Protein AF-A0A8J4XS71-F1 (afdb_monomer)

Structure (mmCIF, N/CA/C/O backbone):
data_AF-A0A8J4XS71-F1
#
_entry.id   AF-A0A8J4XS71-F1
#
loop_
_atom_site.group_PDB
_atom_site.id
_atom_site.type_symbol
_atom_site.label_atom_id
_atom_site.label_alt_id
_atom_site.label_comp_id
_atom_site.label_asym_id
_atom_site.label_entity_id
_atom_site.label_seq_id
_atom_site.pdbx_PDB_ins_code
_atom_site.Cartn_x
_atom_site.Cartn_y
_atom_site.Cartn_z
_atom_site.occupancy
_atom_site.B_iso_or_equiv
_atom_site.auth_seq_id
_atom_site.auth_comp_id
_atom_site.auth_asym_id
_atom_site.auth_atom_id
_atom_site.pdbx_PDB_model_num
ATOM 1 N N . MET A 1 1 ? -18.165 1.704 1.009 1.00 91.50 1 MET A N 1
ATOM 2 C CA . MET A 1 1 ? -18.763 2.997 1.413 1.00 91.50 1 MET A CA 1
ATOM 3 C C . MET A 1 1 ? -20.210 2.713 1.716 1.00 91.50 1 MET A C 1
ATOM 5 O O . MET A 1 1 ? -20.832 2.032 0.914 1.00 91.50 1 MET A O 1
ATOM 9 N N . ILE A 1 2 ? -20.700 3.181 2.855 1.00 94.56 2 ILE A N 1
ATOM 10 C CA . ILE A 1 2 ? -22.096 3.005 3.254 1.00 94.56 2 ILE A CA 1
ATOM 11 C C . ILE A 1 2 ? -22.850 4.254 2.817 1.00 94.56 2 ILE A C 1
ATOM 13 O O . ILE A 1 2 ? -22.484 5.356 3.227 1.00 94.56 2 ILE A O 1
ATOM 17 N N . ALA A 1 3 ? -23.846 4.100 1.947 1.00 95.94 3 ALA A N 1
ATOM 18 C CA . ALA A 1 3 ? -24.604 5.223 1.414 1.00 95.94 3 ALA A CA 1
ATOM 19 C C . ALA A 1 3 ? -25.316 5.981 2.543 1.00 95.94 3 ALA A C 1
ATOM 21 O O . ALA A 1 3 ? -25.977 5.391 3.394 1.00 95.94 3 ALA A O 1
ATOM 22 N N . TYR A 1 4 ? -25.184 7.306 2.550 1.00 95.38 4 TYR A N 1
ATOM 23 C CA . TYR A 1 4 ? -25.869 8.162 3.513 1.00 95.38 4 TYR A CA 1
ATOM 24 C C . TYR A 1 4 ? -26.116 9.540 2.902 1.00 95.38 4 TYR A C 1
ATOM 26 O O . TYR A 1 4 ? -25.186 10.291 2.599 1.00 95.38 4 TYR A O 1
ATOM 34 N N . LYS A 1 5 ? -27.397 9.879 2.718 1.00 90.12 5 LYS A N 1
ATOM 35 C CA . LYS A 1 5 ? -27.828 11.135 2.078 1.00 90.12 5 LYS A CA 1
ATOM 36 C C . LYS A 1 5 ? -28.158 12.250 3.080 1.00 90.12 5 LYS A C 1
ATOM 38 O O . LYS A 1 5 ? -28.231 13.415 2.683 1.00 90.12 5 LYS A O 1
ATOM 43 N N . GLY A 1 6 ? -28.314 11.921 4.365 1.00 92.81 6 GLY A N 1
ATOM 44 C CA . GLY A 1 6 ? -28.618 12.888 5.423 1.00 92.81 6 GLY A CA 1
ATOM 45 C C . GLY A 1 6 ? -27.504 13.922 5.634 1.00 92.81 6 GLY A C 1
ATOM 46 O O . GLY A 1 6 ? -26.359 13.726 5.225 1.00 92.81 6 GLY A O 1
ATOM 47 N N . LYS A 1 7 ? -27.833 15.063 6.248 1.00 90.06 7 LYS A N 1
ATOM 48 C CA . LYS A 1 7 ? -26.885 16.177 6.474 1.00 90.06 7 LYS A CA 1
ATOM 49 C C . LYS A 1 7 ? -26.377 16.283 7.918 1.00 90.06 7 LYS A C 1
ATOM 51 O O . LYS A 1 7 ? -25.474 17.064 8.180 1.00 90.06 7 LYS A O 1
ATOM 56 N N . ARG A 1 8 ? -26.919 15.484 8.846 1.00 93.50 8 ARG A N 1
ATOM 57 C CA . ARG A 1 8 ? -26.612 15.584 10.286 1.00 93.50 8 ARG A CA 1
ATOM 58 C C . ARG A 1 8 ? -25.248 15.010 10.681 1.00 93.50 8 ARG A C 1
ATOM 60 O O . ARG A 1 8 ? -24.755 15.325 11.750 1.00 93.50 8 ARG A O 1
ATOM 67 N N . ALA A 1 9 ? -24.627 14.205 9.822 1.00 87.50 9 ALA A N 1
ATOM 68 C CA . ALA A 1 9 ? -23.353 13.546 10.117 1.00 87.50 9 ALA A CA 1
ATOM 69 C C . ALA A 1 9 ? -22.103 14.443 9.966 1.00 87.50 9 ALA A C 1
ATOM 71 O O . ALA A 1 9 ? -20.984 13.951 10.108 1.00 87.50 9 ALA A O 1
ATOM 72 N N . GLY A 1 10 ? -22.264 15.734 9.647 1.00 87.94 10 GLY A N 1
ATOM 73 C CA . GLY A 1 10 ? -21.155 16.688 9.539 1.00 87.94 10 GLY A CA 1
ATOM 74 C C . GLY A 1 10 ? -20.001 16.178 8.664 1.00 87.94 10 GLY A C 1
ATOM 75 O O . GLY A 1 10 ? -20.221 15.672 7.562 1.00 87.94 10 GLY A O 1
ATOM 76 N N . ASN A 1 11 ? -18.776 16.267 9.189 1.00 86.38 11 ASN A N 1
ATOM 77 C CA . ASN A 1 11 ? -17.537 15.894 8.491 1.00 86.38 11 ASN A CA 1
ATOM 78 C C . ASN A 1 11 ? -17.340 14.376 8.309 1.00 86.38 11 ASN A C 1
ATOM 80 O O . ASN A 1 11 ? -16.484 13.960 7.526 1.00 86.38 11 ASN A O 1
ATOM 84 N N . LEU A 1 12 ? -18.126 13.532 8.989 1.00 90.31 12 LEU A N 1
ATOM 85 C CA . LEU A 1 12 ? -18.072 12.074 8.809 1.00 90.31 12 LEU A CA 1
ATOM 86 C C . LEU A 1 12 ? -18.671 11.646 7.463 1.00 90.31 12 LEU A C 1
ATOM 88 O O . LEU A 1 12 ? -18.323 10.596 6.919 1.00 90.31 12 LEU A O 1
ATOM 92 N N . ARG A 1 13 ? -19.551 12.476 6.894 1.00 93.50 13 ARG A N 1
ATOM 93 C CA . ARG A 1 13 ? -20.094 12.272 5.553 1.00 93.50 13 ARG A CA 1
ATOM 94 C C . ARG A 1 13 ? -19.049 12.665 4.509 1.00 93.50 13 ARG A C 1
ATOM 96 O O . ARG A 1 13 ? -18.612 13.808 4.438 1.00 93.50 13 ARG A O 1
ATOM 103 N N . GLN A 1 14 ? -18.710 11.719 3.642 1.00 94.69 14 GLN A N 1
ATOM 104 C CA . GLN A 1 14 ? -17.713 11.876 2.589 1.00 94.69 14 GLN A CA 1
ATOM 105 C C . GLN A 1 14 ? -18.362 11.881 1.204 1.00 94.69 14 GLN A C 1
ATOM 107 O O . GLN A 1 14 ? -19.350 11.182 0.963 1.00 94.69 14 GLN A O 1
ATOM 112 N N . TYR A 1 15 ? -17.779 12.658 0.288 1.00 94.06 15 TYR A N 1
ATOM 113 C CA . TYR A 1 15 ? -18.117 12.636 -1.134 1.00 94.06 15 TYR A CA 1
ATOM 114 C C . TYR A 1 15 ? -17.039 11.899 -1.931 1.00 94.06 15 TYR A C 1
ATOM 116 O O . TYR A 1 15 ? -15.867 12.272 -1.887 1.00 94.06 15 TYR A O 1
ATOM 124 N N . ILE A 1 16 ? -17.423 10.879 -2.702 1.00 94.31 16 ILE A N 1
ATOM 125 C CA . ILE A 1 16 ? -16.521 10.133 -3.587 1.00 94.31 16 ILE A CA 1
ATOM 126 C C . ILE A 1 16 ? -17.123 10.085 -4.993 1.00 94.31 16 ILE A C 1
ATOM 128 O O . ILE A 1 16 ? -18.033 9.308 -5.269 1.00 94.31 16 ILE A O 1
ATOM 132 N N . LYS A 1 17 ? -16.572 10.900 -5.904 1.00 95.19 17 LYS A N 1
ATOM 133 C CA . LYS A 1 17 ? -17.087 11.114 -7.271 1.00 95.19 17 LYS A CA 1
ATOM 134 C C . LYS A 1 17 ? -17.329 9.822 -8.064 1.00 95.19 17 LYS A C 1
ATOM 136 O O . LYS A 1 17 ? -18.320 9.740 -8.782 1.00 95.19 17 LYS A O 1
ATOM 141 N N . ASN A 1 18 ? -16.427 8.848 -7.934 1.00 94.44 18 ASN A N 1
ATOM 142 C CA . ASN A 1 18 ? -16.397 7.634 -8.759 1.00 94.44 18 ASN A CA 1
ATOM 143 C C . ASN A 1 18 ? -17.114 6.433 -8.113 1.00 94.44 18 ASN A C 1
ATOM 145 O O . ASN A 1 18 ? -16.898 5.300 -8.533 1.00 94.44 18 ASN A O 1
ATOM 149 N N . LYS A 1 19 ? -17.905 6.642 -7.053 1.00 92.62 19 LYS A N 1
ATOM 150 C CA . LYS A 1 19 ? -18.707 5.582 -6.424 1.00 92.62 19 LYS A CA 1
ATOM 151 C C . LYS A 1 19 ? -20.178 5.699 -6.852 1.00 92.62 19 LYS A C 1
ATOM 153 O O . LYS A 1 19 ? -20.612 6.826 -7.092 1.00 92.62 19 LYS A O 1
ATOM 158 N N . PRO A 1 20 ? -20.924 4.573 -6.949 1.00 94.69 20 PRO A N 1
ATOM 159 C CA . PRO A 1 20 ? -22.328 4.578 -7.376 1.00 94.69 20 PRO A CA 1
ATOM 160 C C . PRO A 1 20 ? -23.175 5.543 -6.540 1.00 94.69 20 PRO A C 1
ATOM 162 O O . PRO A 1 20 ? -23.695 6.534 -7.052 1.00 94.69 20 PRO A O 1
ATOM 165 N N . ASP A 1 21 ? -23.186 5.337 -5.225 1.00 94.19 21 ASP A N 1
ATOM 166 C CA . ASP A 1 21 ? -23.603 6.353 -4.272 1.00 94.19 21 ASP A CA 1
ATOM 167 C C . ASP A 1 21 ? -22.428 7.277 -4.003 1.00 94.19 21 ASP A C 1
ATOM 169 O O . ASP A 1 21 ? -21.391 6.838 -3.519 1.00 94.19 21 ASP A O 1
ATOM 173 N N . LYS A 1 22 ? -22.560 8.566 -4.317 1.00 94.81 22 LYS A N 1
ATOM 174 C CA . LYS A 1 22 ? -21.440 9.507 -4.160 1.00 94.81 22 LYS A CA 1
ATOM 175 C C . LYS A 1 22 ? -21.282 10.026 -2.736 1.00 94.81 22 LYS A C 1
ATOM 177 O O . LYS A 1 22 ? -20.200 10.481 -2.390 1.00 94.81 22 LYS A O 1
ATOM 182 N N . TRP A 1 23 ? -22.339 9.985 -1.928 1.00 96.00 23 TRP A N 1
ATOM 183 C CA . TRP A 1 23 ? -22.361 10.502 -0.560 1.00 96.00 23 TRP A CA 1
ATOM 184 C C . TRP A 1 23 ? -22.564 9.369 0.441 1.00 96.00 23 TRP A C 1
ATOM 186 O O . TRP A 1 23 ? -23.516 8.595 0.321 1.00 96.00 23 TRP A O 1
ATOM 196 N N . GLY A 1 24 ? -21.685 9.283 1.437 1.00 96.19 24 GLY A N 1
ATOM 197 C CA . GLY A 1 24 ? -21.773 8.226 2.436 1.00 96.19 24 GLY A CA 1
ATOM 198 C C . GLY A 1 24 ? -20.648 8.226 3.460 1.00 96.19 24 GLY A C 1
ATOM 199 O O . GLY A 1 24 ? -19.833 9.146 3.517 1.00 96.19 24 GLY A O 1
ATOM 200 N N . PHE A 1 25 ? -20.595 7.162 4.253 1.00 95.81 25 PHE A N 1
ATOM 201 C CA . PHE A 1 25 ? -19.518 6.892 5.197 1.00 95.81 25 PHE A CA 1
ATOM 202 C C . PHE A 1 25 ? -18.437 6.041 4.538 1.00 95.81 25 PHE A C 1
ATOM 204 O O . PHE A 1 25 ? -18.688 4.942 4.021 1.00 95.81 25 PHE A O 1
ATOM 211 N N . LYS A 1 26 ? -17.209 6.555 4.544 1.00 94.81 26 LYS A N 1
ATOM 212 C CA . LYS A 1 26 ? -16.050 5.826 4.036 1.00 94.81 26 LYS A CA 1
ATOM 213 C C . LYS A 1 26 ? -15.504 4.922 5.141 1.00 94.81 26 LYS A C 1
ATOM 215 O O . LYS A 1 26 ? -15.233 5.390 6.238 1.00 94.81 26 LYS A O 1
ATOM 220 N N . LEU A 1 27 ? -15.310 3.647 4.819 1.00 95.25 27 LEU A N 1
ATOM 221 C CA . LEU A 1 27 ? -14.668 2.670 5.695 1.00 95.25 27 LEU A CA 1
ATOM 222 C C . LEU A 1 27 ? -13.443 2.101 4.995 1.00 95.25 27 LEU A C 1
ATOM 224 O O . LEU A 1 27 ? -13.447 1.931 3.770 1.00 95.25 27 LEU A O 1
ATOM 228 N N . PHE A 1 28 ? -12.422 1.816 5.785 1.00 95.62 28 PHE A N 1
ATOM 229 C CA . PHE A 1 28 ? -11.340 0.918 5.421 1.00 95.62 28 PHE A CA 1
ATOM 230 C C . PHE A 1 28 ? -11.646 -0.449 6.011 1.00 95.62 28 PHE A C 1
ATOM 232 O O . PHE A 1 28 ? -12.198 -0.519 7.102 1.00 95.62 28 PHE A O 1
ATOM 239 N N . ALA A 1 29 ? -11.335 -1.513 5.285 1.00 96.38 29 ALA A N 1
ATOM 240 C CA . ALA A 1 29 ? -11.608 -2.866 5.733 1.00 96.38 29 ALA A CA 1
ATOM 241 C C . ALA A 1 29 ? -10.500 -3.803 5.264 1.00 96.38 29 ALA A C 1
ATOM 243 O O . ALA A 1 29 ? -9.981 -3.641 4.156 1.00 96.38 29 ALA A O 1
ATOM 244 N N . ARG A 1 30 ? -10.179 -4.780 6.108 1.00 96.12 30 ARG A N 1
ATOM 245 C CA . ARG A 1 30 ? -9.427 -5.977 5.747 1.00 96.12 30 ARG A CA 1
ATOM 246 C C . ARG A 1 30 ? -10.416 -7.127 5.617 1.00 96.12 30 ARG A C 1
ATOM 248 O O . ARG A 1 30 ? -11.170 -7.395 6.553 1.00 96.12 30 ARG A O 1
ATOM 255 N N . ALA A 1 31 ? -10.376 -7.817 4.487 1.00 95.94 31 ALA A N 1
ATOM 256 C CA . ALA A 1 31 ? -11.218 -8.973 4.225 1.00 95.94 31 ALA A CA 1
ATOM 257 C C . ALA A 1 31 ? -10.389 -10.162 3.725 1.00 95.94 31 ALA A C 1
ATOM 259 O O . ALA A 1 31 ? -9.288 -9.955 3.208 1.00 95.94 31 ALA A O 1
ATOM 260 N N . SER A 1 32 ? -10.910 -11.377 3.899 1.00 94.00 32 SER A N 1
ATOM 261 C CA . SER A 1 32 ? -10.399 -12.569 3.219 1.00 94.00 32 SER A CA 1
ATOM 262 C C . SER A 1 32 ? -10.780 -12.572 1.740 1.00 94.00 32 SER A C 1
ATOM 264 O O . SER A 1 32 ? -11.627 -11.797 1.289 1.00 94.00 32 SER A O 1
ATOM 266 N N . GLU A 1 33 ? -10.166 -13.487 0.994 1.00 92.44 33 GLU A N 1
ATOM 267 C CA . GLU A 1 33 ? -10.530 -13.787 -0.392 1.00 92.44 33 GLU A CA 1
ATOM 268 C C . GLU A 1 33 ? -12.000 -14.221 -0.528 1.00 92.44 33 GLU A C 1
ATOM 270 O O . GLU A 1 33 ? -12.679 -13.784 -1.454 1.00 92.44 33 GLU A O 1
ATOM 275 N N . ASP A 1 34 ? -12.529 -14.956 0.457 1.00 93.50 34 ASP A N 1
ATOM 276 C CA . ASP A 1 34 ? -13.938 -15.383 0.516 1.00 93.50 34 ASP A CA 1
ATOM 277 C C . ASP A 1 34 ? -14.927 -14.229 0.784 1.00 93.50 34 ASP A C 1
ATOM 279 O O . ASP A 1 34 ? -16.141 -14.430 0.839 1.00 93.50 34 ASP A O 1
ATOM 283 N N . GLY A 1 35 ? -14.428 -13.005 0.981 1.00 93.12 35 GLY A N 1
ATOM 284 C CA . GLY A 1 35 ? -15.241 -11.806 1.184 1.00 93.12 35 GLY A CA 1
ATOM 285 C C . GLY A 1 35 ? -15.635 -11.527 2.637 1.00 93.12 35 GLY A C 1
ATOM 286 O O . GLY A 1 35 ? -16.362 -10.561 2.888 1.00 93.12 35 GLY A O 1
ATOM 287 N N . PHE A 1 36 ? -15.143 -12.303 3.608 1.00 95.19 36 PHE A N 1
ATOM 288 C CA . PHE A 1 36 ? -15.390 -12.030 5.025 1.00 95.19 36 PHE A CA 1
ATOM 289 C C . PHE A 1 36 ? -14.549 -10.852 5.505 1.00 95.19 36 PHE A C 1
ATOM 291 O O . PHE A 1 36 ? -13.324 -10.867 5.411 1.00 95.19 36 PHE A O 1
ATOM 298 N N . ILE A 1 37 ? -15.200 -9.829 6.061 1.00 96.25 37 ILE A N 1
ATOM 299 C CA . ILE A 1 37 ? -14.500 -8.701 6.676 1.00 96.25 37 ILE A CA 1
ATOM 300 C C . ILE A 1 37 ? -14.050 -9.107 8.079 1.00 96.25 37 ILE A C 1
ATOM 302 O O . ILE A 1 37 ? -14.877 -9.406 8.936 1.00 96.25 37 ILE A O 1
ATOM 306 N N . HIS A 1 38 ? -12.742 -9.078 8.314 1.00 94.62 38 HIS A N 1
ATOM 307 C CA . HIS A 1 38 ? -12.149 -9.419 9.608 1.00 94.62 38 HIS A CA 1
ATOM 308 C C . HIS A 1 38 ? -11.887 -8.200 10.484 1.00 94.62 38 HIS A C 1
ATOM 310 O O . HIS A 1 38 ? -11.842 -8.324 11.701 1.00 94.62 38 HIS A O 1
ATOM 316 N N . ASP A 1 39 ? -11.657 -7.043 9.867 1.00 95.38 39 ASP A N 1
ATOM 317 C CA . ASP A 1 39 ? -11.384 -5.800 10.580 1.00 95.38 39 ASP A CA 1
ATOM 318 C C . ASP A 1 39 ? -11.811 -4.604 9.725 1.00 95.38 39 ASP A C 1
ATOM 320 O O . ASP A 1 39 ? -11.721 -4.643 8.491 1.00 95.38 39 ASP A O 1
ATOM 324 N N . MET A 1 40 ? -12.294 -3.542 10.363 1.00 95.00 40 MET A N 1
ATOM 325 C CA . MET A 1 40 ? -12.755 -2.340 9.683 1.00 95.00 40 MET A CA 1
ATOM 326 C C . MET A 1 40 ? -12.575 -1.085 10.528 1.00 95.00 40 MET A C 1
ATOM 328 O O . MET A 1 40 ? -12.665 -1.098 11.748 1.00 95.00 40 MET A O 1
ATOM 332 N N . MET A 1 41 ? -12.398 0.042 9.845 1.00 93.94 41 MET A N 1
ATOM 333 C CA . MET A 1 41 ? -12.207 1.336 10.478 1.00 93.94 41 MET A CA 1
ATOM 334 C C . MET A 1 41 ? -12.973 2.430 9.738 1.00 93.94 41 MET A C 1
ATOM 336 O O . MET A 1 41 ? -12.828 2.611 8.523 1.00 93.94 41 MET A O 1
ATOM 340 N N . LEU A 1 42 ? -13.777 3.194 10.481 1.00 94.75 42 LEU A N 1
ATOM 341 C CA . LEU A 1 42 ? -14.479 4.365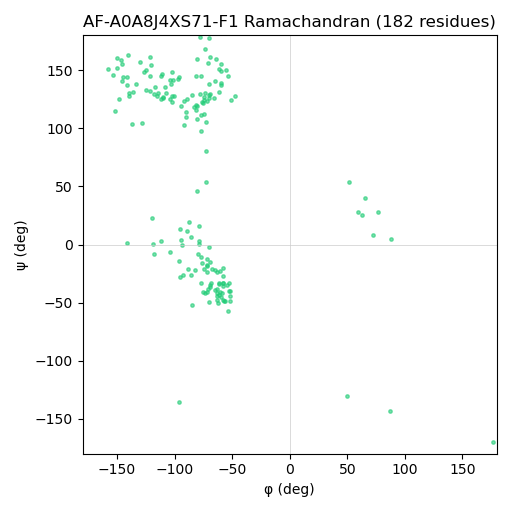 9.955 1.00 94.75 42 LEU A CA 1
ATOM 342 C C . LEU A 1 42 ? -13.476 5.482 9.663 1.00 94.75 42 LEU A C 1
ATOM 344 O O . LEU A 1 42 ? -12.700 5.861 10.537 1.00 94.75 42 LEU A O 1
ATOM 348 N N . TYR A 1 43 ? -13.511 6.043 8.458 1.00 94.19 43 TYR A N 1
ATOM 349 C CA . TYR A 1 43 ? -12.682 7.190 8.110 1.00 94.19 43 TYR A CA 1
ATOM 350 C C . TYR A 1 43 ? -13.237 8.470 8.738 1.00 94.19 43 TYR A C 1
ATOM 352 O O . TYR A 1 43 ? -14.359 8.875 8.434 1.00 94.19 43 TYR A O 1
ATOM 360 N N . GLN A 1 44 ? -12.416 9.138 9.546 1.00 92.00 44 GLN A N 1
ATOM 361 C CA . GLN A 1 44 ? -12.763 10.384 10.242 1.00 92.00 44 GLN A CA 1
ATOM 362 C C . GLN A 1 44 ? -11.837 11.546 9.840 1.00 92.00 44 GLN A C 1
ATOM 364 O O . GLN A 1 44 ? -11.663 12.513 10.572 1.00 92.00 44 GLN A O 1
ATOM 369 N N . GLY A 1 45 ? -11.209 11.469 8.661 1.00 88.44 45 GLY A N 1
ATOM 370 C CA . GLY A 1 45 ? -10.251 12.481 8.214 1.00 88.44 45 GLY A CA 1
ATOM 371 C C . GLY A 1 45 ? -8.826 12.197 8.692 1.00 88.44 45 GLY A C 1
ATOM 372 O O . GLY A 1 45 ? -8.382 11.046 8.708 1.00 88.44 45 GLY A O 1
ATOM 373 N N . LYS A 1 46 ? -8.078 13.253 9.034 1.00 83.88 46 LYS A N 1
ATOM 374 C CA . LYS A 1 46 ? -6.669 13.142 9.460 1.00 83.88 46 LYS A CA 1
ATOM 375 C C . LYS A 1 46 ? -6.519 12.452 10.818 1.00 83.88 46 LYS A C 1
ATOM 377 O O . LYS A 1 46 ? -5.581 11.686 10.993 1.00 83.88 46 LYS A O 1
ATOM 382 N N . THR A 1 47 ? -7.487 12.646 11.707 1.00 85.56 47 THR A N 1
ATOM 383 C CA . THR A 1 47 ? -7.525 12.102 13.072 1.00 85.56 47 THR A CA 1
ATOM 384 C C . THR A 1 47 ? -8.156 10.710 13.133 1.00 85.56 47 THR A C 1
ATOM 386 O O . THR A 1 47 ? -8.583 10.277 14.193 1.00 85.56 47 THR A O 1
ATOM 389 N N . THR A 1 48 ? -8.240 9.985 12.005 1.00 89.88 48 THR A N 1
ATOM 390 C CA . THR A 1 48 ? -8.907 8.669 11.957 1.00 89.88 48 THR A CA 1
ATOM 391 C C . THR A 1 48 ? -8.380 7.729 13.045 1.00 89.88 48 THR A C 1
ATOM 393 O O . THR A 1 48 ? -9.179 7.161 13.769 1.00 89.88 48 THR A O 1
ATOM 396 N N . LEU A 1 49 ? -7.061 7.595 13.195 1.00 90.19 49 LEU A N 1
ATOM 397 C CA . LEU A 1 49 ? -6.467 6.669 14.169 1.00 90.19 49 LEU A CA 1
ATOM 398 C C . LEU A 1 49 ? -6.642 7.133 15.621 1.00 90.19 49 LEU A C 1
ATOM 400 O O . LEU A 1 49 ? -6.988 6.327 16.477 1.00 90.19 49 LEU A O 1
ATOM 404 N N . GLU A 1 50 ? -6.473 8.432 15.872 1.00 87.62 50 GLU A N 1
ATOM 405 C CA . GLU A 1 50 ? -6.687 9.051 17.187 1.00 87.62 50 GLU A CA 1
ATOM 406 C C . GLU A 1 50 ? -8.138 8.887 17.651 1.00 87.62 50 GLU A C 1
ATOM 408 O O . GLU A 1 50 ? -8.394 8.517 18.792 1.00 87.62 50 GLU A O 1
ATOM 413 N N . ALA A 1 51 ? -9.097 9.092 16.745 1.00 88.00 51 ALA A N 1
ATOM 414 C CA . ALA A 1 51 ? -10.522 8.982 17.037 1.00 88.00 51 ALA A CA 1
ATOM 415 C C . ALA A 1 51 ? -10.972 7.544 17.348 1.00 88.00 51 ALA A C 1
ATOM 417 O O . ALA A 1 51 ? -12.012 7.360 17.972 1.00 88.00 51 ALA A O 1
ATOM 418 N N . HIS A 1 52 ? -10.202 6.537 16.922 1.00 89.31 52 HIS A N 1
ATOM 419 C CA . HIS A 1 52 ? -10.410 5.133 17.296 1.00 89.31 52 HIS A CA 1
ATOM 420 C C . HIS A 1 52 ? -9.561 4.707 18.504 1.00 89.31 52 HIS A C 1
ATOM 422 O O . HIS A 1 52 ? -9.583 3.538 18.872 1.00 89.31 52 HIS A O 1
ATOM 428 N N . GLY A 1 53 ? -8.816 5.631 19.125 1.00 88.94 53 GLY A N 1
ATOM 429 C CA . GLY A 1 53 ? -8.015 5.362 20.322 1.00 88.94 53 GLY A CA 1
ATOM 430 C C . GLY A 1 53 ? -6.899 4.339 20.108 1.00 88.94 53 GLY A C 1
ATOM 431 O O . GLY A 1 53 ? -6.504 3.667 21.057 1.00 88.94 53 GLY A O 1
ATOM 432 N N . VAL A 1 54 ? -6.414 4.178 18.872 1.00 87.44 54 VAL A N 1
ATOM 433 C CA . VAL A 1 54 ? -5.433 3.137 18.544 1.00 87.44 54 VAL A CA 1
ATOM 434 C C . VAL A 1 54 ? -4.028 3.604 18.937 1.00 87.44 54 VAL A C 1
ATOM 436 O O . VAL A 1 54 ? -3.528 4.554 18.325 1.00 87.44 54 VAL A O 1
ATOM 439 N N . PRO A 1 55 ? -3.354 2.945 19.901 1.00 88.75 55 PRO A N 1
ATOM 440 C CA . PRO A 1 55 ? -1.971 3.264 20.220 1.00 88.75 55 PRO A CA 1
ATOM 441 C C . PRO A 1 55 ? -1.070 2.827 19.063 1.00 88.75 55 PRO A C 1
ATOM 443 O O . PRO A 1 55 ? -1.145 1.693 18.586 1.00 88.75 55 PRO A O 1
ATOM 446 N N . LEU A 1 56 ? -0.213 3.733 18.598 1.00 91.31 56 LEU A N 1
ATOM 447 C CA . LEU A 1 56 ? 0.748 3.447 17.541 1.00 91.31 56 LEU A CA 1
ATOM 448 C C . LEU A 1 56 ? 2.131 3.212 18.138 1.00 91.31 56 LEU A C 1
ATOM 450 O O . LEU A 1 56 ? 2.562 3.901 19.056 1.00 91.31 56 LEU A O 1
ATOM 454 N N . THR A 1 57 ? 2.856 2.250 17.578 1.00 92.12 57 THR A N 1
ATOM 455 C CA . THR A 1 57 ? 4.286 2.102 17.863 1.00 92.12 57 THR A CA 1
ATOM 456 C C . THR A 1 57 ? 5.081 3.242 17.208 1.00 92.12 57 THR A C 1
ATOM 458 O O . THR A 1 57 ? 4.657 3.749 16.163 1.00 92.12 57 THR A O 1
ATOM 461 N N . PRO A 1 58 ? 6.287 3.586 17.702 1.00 92.81 58 PRO A N 1
ATOM 462 C CA . PRO A 1 58 ? 7.128 4.617 17.081 1.00 92.81 58 PRO A CA 1
ATOM 463 C C . PRO A 1 58 ? 7.396 4.366 15.587 1.00 92.81 58 PRO A C 1
ATOM 465 O O . PRO A 1 58 ? 7.413 5.288 14.771 1.00 92.81 58 PRO A O 1
ATOM 468 N N . LYS A 1 59 ? 7.529 3.088 15.195 1.00 91.69 59 LYS A N 1
ATOM 469 C CA . LYS A 1 59 ? 7.695 2.686 13.790 1.00 91.69 59 LYS A CA 1
ATOM 470 C C . LYS A 1 59 ? 6.455 3.009 12.955 1.00 91.69 59 LYS A C 1
ATOM 472 O O . LYS A 1 59 ? 6.593 3.435 11.814 1.00 91.69 59 LYS A O 1
ATOM 477 N N . GLN A 1 60 ? 5.255 2.828 13.508 1.00 92.75 60 GLN A N 1
ATOM 478 C CA . GLN A 1 60 ? 4.009 3.203 12.840 1.00 92.75 60 GLN A CA 1
ATOM 479 C C . GLN A 1 60 ? 3.834 4.715 12.773 1.00 92.75 60 GLN A C 1
ATOM 481 O O . GLN A 1 60 ? 3.397 5.227 11.746 1.00 92.75 60 GLN A O 1
ATOM 486 N N . GLU A 1 61 ? 4.213 5.451 13.813 1.00 92.50 61 GLU A N 1
ATOM 487 C CA . GLU A 1 61 ? 4.101 6.909 13.831 1.00 92.50 61 GLU A CA 1
ATOM 488 C C . GLU A 1 61 ? 4.931 7.597 12.744 1.00 92.50 61 GLU A C 1
ATOM 490 O O . GLU A 1 61 ? 4.462 8.584 12.169 1.00 92.50 61 GLU A O 1
ATOM 495 N N . ALA A 1 62 ? 6.095 7.036 12.409 1.00 93.00 62 ALA A N 1
ATOM 496 C CA . ALA A 1 62 ? 6.976 7.535 11.357 1.00 93.00 62 ALA A CA 1
ATOM 497 C C . ALA A 1 62 ? 6.444 7.312 9.926 1.00 93.00 62 ALA A C 1
ATOM 499 O O . ALA A 1 62 ? 6.911 7.966 8.995 1.00 93.00 62 ALA A O 1
ATOM 500 N N . MET A 1 63 ? 5.477 6.407 9.725 1.00 93.69 63 MET A N 1
ATOM 501 C CA . MET A 1 63 ? 4.943 6.103 8.392 1.00 93.69 63 MET A CA 1
ATOM 502 C C . MET A 1 63 ? 3.897 7.125 7.919 1.00 93.69 63 MET A C 1
ATOM 504 O O . MET A 1 63 ? 3.226 7.789 8.709 1.00 93.69 63 MET A O 1
ATOM 508 N N . GLY A 1 64 ? 3.651 7.194 6.609 1.00 91.94 64 GLY A N 1
ATOM 509 C CA . GLY A 1 64 ? 2.540 7.977 6.057 1.00 91.94 64 GLY A CA 1
ATOM 510 C C . GLY A 1 64 ? 1.157 7.498 6.537 1.00 91.94 64 GLY A C 1
ATOM 511 O O . GLY A 1 64 ? 0.939 6.311 6.770 1.00 91.94 64 GLY A O 1
ATOM 512 N N . SER A 1 65 ? 0.162 8.396 6.614 1.00 91.38 65 SER A N 1
ATOM 513 C CA . SER A 1 65 ? -1.166 8.108 7.206 1.00 91.38 65 SER A CA 1
ATOM 514 C C . SER A 1 65 ? -1.877 6.873 6.635 1.00 91.38 65 SER A C 1
ATOM 516 O O . SER A 1 65 ? -2.601 6.190 7.348 1.00 91.38 65 SER A O 1
ATOM 518 N N . THR A 1 66 ? -1.679 6.579 5.347 1.00 92.75 66 THR A N 1
ATOM 519 C CA . THR A 1 66 ? -2.274 5.399 4.689 1.00 92.75 66 THR A CA 1
ATOM 520 C C . THR A 1 66 ? -1.575 4.103 5.083 1.00 92.75 66 THR A C 1
ATOM 522 O O . THR A 1 66 ? -2.255 3.128 5.382 1.00 92.75 66 THR A O 1
ATOM 525 N N . SER A 1 67 ? -0.246 4.115 5.185 1.00 95.19 67 SER A N 1
ATOM 526 C CA . SER A 1 67 ? 0.544 3.009 5.732 1.00 95.19 67 SER A CA 1
ATOM 527 C C . SER A 1 67 ? 0.161 2.721 7.188 1.00 95.19 67 SER A C 1
ATOM 529 O O . SER A 1 67 ? -0.016 1.561 7.549 1.00 95.19 67 SER A O 1
ATOM 531 N N . LYS A 1 68 ? -0.062 3.765 8.007 1.00 95.44 68 LYS A N 1
ATOM 532 C CA . LYS A 1 68 ? -0.530 3.607 9.396 1.00 95.44 68 LYS A CA 1
ATOM 533 C C . LYS A 1 68 ? -1.844 2.826 9.464 1.00 95.44 68 LYS A C 1
ATOM 535 O O . LYS A 1 68 ? -1.935 1.851 10.201 1.00 95.44 68 LYS A O 1
ATOM 540 N N . ILE A 1 69 ? -2.825 3.198 8.638 1.00 95.25 69 ILE A N 1
ATOM 541 C CA . ILE A 1 69 ? -4.119 2.502 8.549 1.00 95.25 69 ILE A CA 1
ATOM 542 C C . ILE A 1 69 ? -3.929 1.012 8.237 1.00 95.25 69 ILE A C 1
ATOM 544 O O . ILE A 1 69 ? -4.495 0.173 8.929 1.00 95.25 69 ILE A O 1
ATOM 548 N N . VAL A 1 70 ? -3.117 0.680 7.227 1.00 95.88 70 VAL A N 1
ATOM 549 C CA . VAL A 1 70 ? -2.852 -0.722 6.856 1.00 95.88 70 VAL A CA 1
ATOM 550 C C . VAL A 1 70 ? -2.154 -1.465 7.990 1.00 95.88 70 VAL A C 1
ATOM 552 O O . VAL A 1 70 ? -2.517 -2.597 8.276 1.00 95.88 70 VAL A O 1
ATOM 555 N N . SER A 1 71 ? -1.189 -0.834 8.662 1.00 95.56 71 SER A N 1
ATOM 556 C CA . SER A 1 71 ? -0.466 -1.457 9.775 1.00 95.56 71 SER A CA 1
ATOM 557 C C . SER A 1 71 ? -1.381 -1.796 10.954 1.00 95.56 71 SER A C 1
ATOM 559 O O . SER A 1 71 ? -1.240 -2.858 11.547 1.00 95.56 71 SER A O 1
ATOM 561 N N 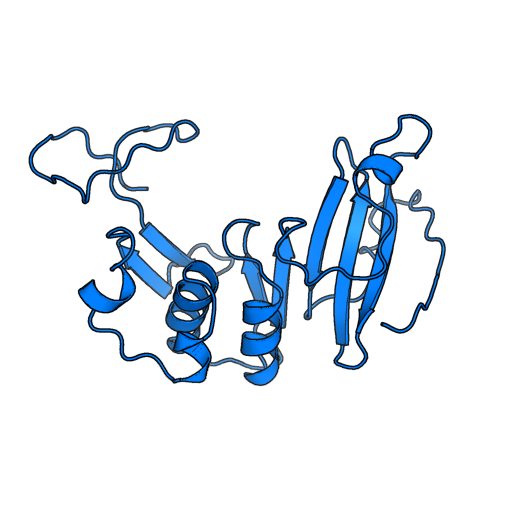. VAL A 1 72 ? -2.357 -0.933 11.250 1.00 95.06 72 VAL A N 1
ATOM 562 C CA . VAL A 1 72 ? -3.347 -1.162 12.308 1.00 95.06 72 VAL A CA 1
ATOM 563 C C . VAL A 1 72 ? -4.297 -2.284 11.914 1.00 95.06 72 VAL A C 1
ATOM 565 O O . VAL A 1 72 ? -4.430 -3.251 12.658 1.00 95.06 72 VAL A O 1
ATOM 568 N N . LEU A 1 73 ? -4.853 -2.228 10.701 1.00 95.19 73 LEU A N 1
ATOM 569 C CA . LEU A 1 73 ? -5.680 -3.316 10.171 1.00 95.19 73 LEU A CA 1
ATOM 570 C C . LEU A 1 73 ? -4.909 -4.639 10.058 1.00 95.19 73 LEU A C 1
ATOM 572 O O . LEU A 1 73 ? -5.525 -5.694 10.003 1.00 95.19 73 LEU A O 1
ATOM 576 N N . ALA A 1 74 ? -3.577 -4.615 9.979 1.00 94.19 74 ALA A N 1
ATOM 577 C CA . ALA A 1 74 ? -2.743 -5.812 9.981 1.00 94.19 74 ALA A CA 1
ATOM 578 C C . ALA A 1 74 ? -2.402 -6.313 11.389 1.00 94.19 74 ALA A C 1
ATOM 580 O O . ALA A 1 74 ? -2.204 -7.508 11.564 1.00 94.19 74 ALA A O 1
ATOM 581 N N . SER A 1 75 ? -2.388 -5.445 12.402 1.00 91.44 75 SER A N 1
ATOM 582 C CA . SER A 1 75 ? -2.072 -5.842 13.783 1.00 91.44 75 SER A CA 1
ATOM 583 C C . SER A 1 75 ? -3.096 -6.797 14.406 1.00 91.44 75 SER A C 1
ATOM 585 O O . SER A 1 75 ? -2.764 -7.54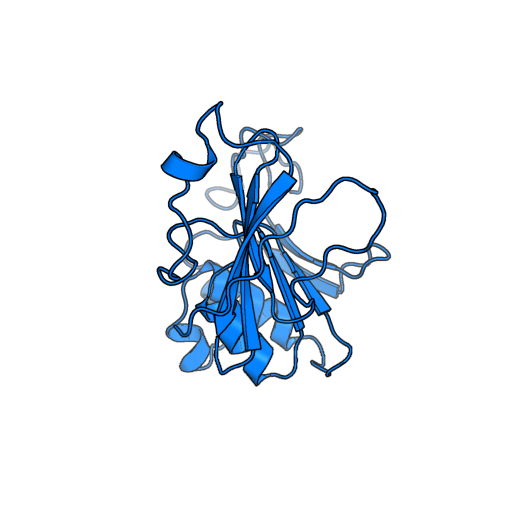7 15.317 1.00 91.44 75 SER A O 1
ATOM 587 N N . THR A 1 76 ? -4.322 -6.825 13.881 1.00 89.31 76 THR A N 1
ATOM 588 C CA . THR A 1 76 ? -5.393 -7.738 14.310 1.00 89.31 76 THR A CA 1
ATOM 589 C C . THR A 1 76 ? -5.351 -9.103 13.607 1.00 89.31 76 THR A C 1
ATOM 591 O O . THR A 1 76 ? -6.300 -9.877 13.718 1.00 89.31 76 THR A O 1
ATOM 594 N N . MET A 1 77 ? -4.321 -9.407 12.806 1.00 89.31 77 MET A N 1
ATOM 595 C CA . MET A 1 77 ? -4.074 -10.760 12.279 1.00 89.31 77 MET A CA 1
ATOM 596 C C . MET A 1 77 ? -2.712 -11.277 12.715 1.00 89.31 77 MET A C 1
ATOM 598 O O . MET A 1 77 ? -1.771 -10.515 12.922 1.00 89.31 77 MET A O 1
ATOM 602 N N . SER A 1 78 ? -2.589 -12.599 12.768 1.00 86.62 78 SER A N 1
ATOM 603 C CA . SER A 1 78 ? -1.297 -13.262 12.824 1.00 86.62 78 SER A CA 1
ATOM 604 C C . SER A 1 78 ? -0.625 -13.204 11.450 1.00 86.62 78 SER A C 1
ATOM 606 O O . SER A 1 78 ? -1.063 -13.817 10.471 1.00 86.62 78 SER A O 1
ATOM 608 N N . CYS A 1 79 ? 0.471 -12.455 11.372 1.00 85.38 79 CYS A N 1
ATOM 609 C CA . CYS A 1 79 ? 1.364 -12.534 10.229 1.00 85.38 79 CYS A CA 1
ATOM 610 C C . CYS A 1 79 ? 2.159 -13.840 10.280 1.00 85.38 79 CYS A C 1
ATOM 612 O O . CYS A 1 79 ? 2.751 -14.195 11.298 1.00 85.38 79 CYS A O 1
ATOM 614 N N . SER A 1 80 ? 2.163 -14.552 9.160 1.00 85.06 80 SER A N 1
ATOM 615 C CA . SER A 1 80 ? 2.930 -15.773 8.944 1.00 85.06 80 SER A CA 1
ATOM 616 C C . SER A 1 80 ? 3.484 -15.756 7.527 1.00 85.06 80 SER A C 1
ATOM 618 O O . SER A 1 80 ? 2.956 -15.049 6.666 1.00 85.06 80 SER A O 1
ATOM 620 N N . THR A 1 81 ? 4.486 -16.589 7.248 1.00 76.25 81 THR A N 1
ATOM 621 C CA . THR A 1 81 ? 5.083 -16.694 5.907 1.00 76.25 81 THR A CA 1
ATOM 622 C C . THR A 1 81 ? 4.072 -17.062 4.818 1.00 76.25 81 THR A C 1
ATOM 624 O O . THR A 1 81 ? 4.318 -16.788 3.647 1.00 76.25 81 THR A O 1
ATOM 627 N N . THR A 1 82 ? 2.919 -17.630 5.180 1.00 84.38 82 THR A N 1
ATOM 628 C CA . THR A 1 82 ? 1.823 -17.940 4.255 1.00 84.38 82 THR A CA 1
ATOM 629 C C . THR A 1 82 ? 0.829 -16.792 4.075 1.00 84.38 82 THR A C 1
ATOM 631 O O . THR A 1 82 ? 0.156 -16.739 3.047 1.00 84.38 82 THR A O 1
ATOM 634 N N . THR A 1 83 ? 0.754 -15.840 5.006 1.00 88.81 83 THR A N 1
ATOM 635 C CA . THR A 1 83 ? -0.182 -14.708 4.939 1.00 88.81 83 THR A CA 1
ATOM 636 C C . THR A 1 83 ? 0.249 -13.724 3.849 1.00 88.81 83 THR A C 1
ATOM 638 O O . THR A 1 83 ? 1.369 -13.212 3.881 1.00 88.81 83 THR A O 1
ATOM 641 N N . ALA A 1 84 ? -0.646 -13.439 2.901 1.00 92.69 84 ALA A N 1
ATOM 642 C CA . ALA A 1 84 ? -0.437 -12.4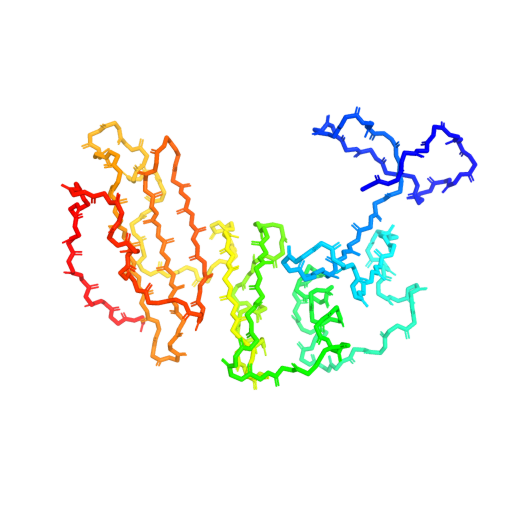61 1.838 1.00 92.69 84 ALA A CA 1
ATOM 643 C C . ALA A 1 84 ? -1.520 -11.377 1.879 1.00 92.69 84 ALA A C 1
ATOM 645 O O . ALA A 1 84 ? -2.711 -11.664 1.990 1.00 92.69 84 ALA A O 1
ATOM 646 N N . ILE A 1 85 ? -1.094 -10.118 1.807 1.00 95.25 85 ILE A N 1
ATOM 647 C CA . ILE A 1 85 ? -1.969 -8.947 1.819 1.00 95.25 85 ILE A CA 1
ATOM 648 C C . ILE A 1 85 ? -1.953 -8.308 0.436 1.00 95.25 85 ILE A C 1
ATOM 650 O O . ILE A 1 85 ? -0.896 -7.930 -0.071 1.00 95.25 85 ILE A O 1
ATOM 654 N N . PHE A 1 86 ? -3.142 -8.111 -0.127 1.00 95.81 86 PHE A N 1
ATOM 655 C CA . PHE A 1 86 ? -3.331 -7.419 -1.395 1.00 95.81 86 PHE A CA 1
ATOM 656 C C . PHE A 1 86 ? -3.970 -6.054 -1.174 1.00 95.81 86 PHE A C 1
ATOM 658 O O . PHE A 1 86 ? -4.923 -5.921 -0.404 1.00 95.81 86 PHE A O 1
ATOM 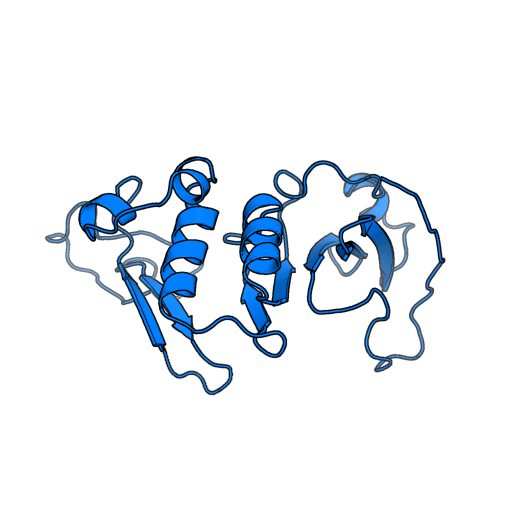665 N N . ALA A 1 87 ? -3.453 -5.023 -1.842 1.00 96.25 87 ALA A N 1
ATOM 666 C CA . ALA A 1 87 ? -3.970 -3.671 -1.676 1.00 96.25 87 ALA A CA 1
ATOM 667 C C . ALA A 1 87 ? -3.908 -2.822 -2.952 1.00 96.25 87 ALA A C 1
ATOM 669 O O . ALA A 1 87 ? -3.131 -3.058 -3.879 1.00 96.25 87 ALA A 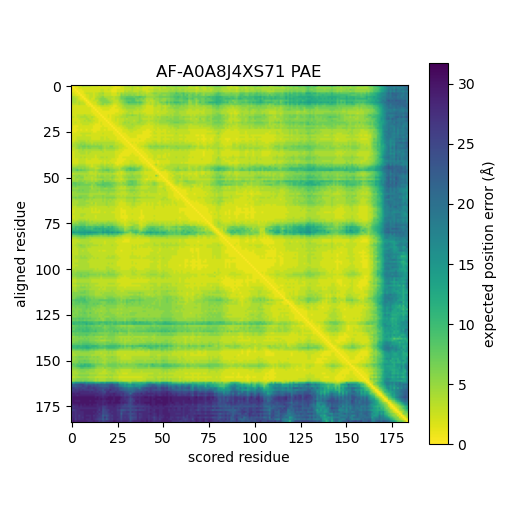O 1
ATOM 670 N N . ASP A 1 88 ? -4.735 -1.779 -2.978 1.00 94.88 88 ASP A N 1
ATOM 671 C CA . ASP A 1 88 ? -4.761 -0.806 -4.064 1.00 94.88 88 ASP A CA 1
ATOM 672 C C . ASP A 1 88 ? -3.597 0.212 -3.985 1.00 94.88 88 ASP A C 1
ATOM 674 O O . ASP A 1 88 ? -2.784 0.246 -3.053 1.00 94.88 88 ASP A O 1
ATOM 678 N N . ASN A 1 89 ? -3.546 1.115 -4.968 1.00 95.62 89 ASN A N 1
ATOM 679 C CA . ASN A 1 89 ? -2.555 2.195 -5.015 1.00 95.62 89 ASN A CA 1
ATOM 680 C C . ASN A 1 89 ? -2.711 3.282 -3.954 1.00 95.62 89 ASN A C 1
ATOM 682 O O . ASN A 1 89 ? -1.797 4.091 -3.773 1.00 95.62 89 ASN A O 1
ATOM 686 N N . PHE A 1 90 ? -3.860 3.352 -3.287 1.00 94.19 90 PHE A N 1
ATOM 687 C CA . PHE A 1 90 ? -4.088 4.308 -2.219 1.00 94.19 90 PHE A CA 1
ATOM 688 C C . PHE A 1 90 ? -3.385 3.859 -0.934 1.00 94.19 90 PHE A C 1
ATOM 690 O O . PHE A 1 90 ? -2.884 4.717 -0.202 1.00 94.19 90 PHE A O 1
ATOM 697 N N . PHE A 1 91 ? -3.284 2.549 -0.705 1.00 96.06 91 PHE A N 1
ATOM 698 C CA . PHE A 1 91 ? -2.635 1.960 0.468 1.00 96.06 91 PHE A CA 1
ATOM 699 C C . PHE A 1 91 ? -1.158 1.618 0.262 1.00 96.06 91 PHE A C 1
ATOM 701 O O . PHE A 1 91 ? -0.396 1.624 1.224 1.00 96.06 91 PHE A O 1
ATOM 708 N N . THR A 1 92 ? -0.740 1.360 -0.976 1.00 96.88 92 THR A N 1
ATOM 709 C CA . THR A 1 92 ? 0.616 0.869 -1.245 1.00 96.88 92 THR A CA 1
ATOM 710 C C . THR A 1 92 ? 1.674 1.977 -1.189 1.00 96.88 92 THR A C 1
ATOM 712 O O . THR A 1 92 ? 1.567 3.020 -1.849 1.00 96.88 92 THR A O 1
ATOM 715 N N . SER A 1 93 ? 2.734 1.722 -0.423 1.00 96.62 93 SER A N 1
ATOM 716 C CA . SER A 1 93 ? 3.957 2.524 -0.328 1.00 96.62 93 SER A CA 1
ATOM 717 C C . SER A 1 93 ? 5.153 1.625 0.014 1.00 96.62 93 SER A C 1
ATOM 719 O O . SER A 1 93 ? 4.977 0.516 0.517 1.00 96.62 93 SER A O 1
ATOM 721 N N . LEU A 1 94 ? 6.379 2.089 -0.236 1.00 95.50 94 LEU A N 1
ATOM 722 C CA . LEU A 1 94 ? 7.578 1.328 0.136 1.00 95.50 94 LEU A CA 1
ATOM 723 C C . LEU A 1 94 ? 7.682 1.101 1.657 1.00 95.50 94 LEU A C 1
ATOM 725 O O . LEU A 1 94 ? 8.153 0.053 2.092 1.00 95.50 94 LEU A O 1
ATOM 729 N N . GLU A 1 95 ? 7.213 2.059 2.460 1.00 95.44 95 GLU A N 1
ATOM 730 C CA . GLU A 1 95 ? 7.216 1.981 3.926 1.00 95.44 95 GLU A CA 1
ATOM 731 C C . GLU A 1 95 ? 6.369 0.814 4.437 1.00 95.44 95 GLU A C 1
ATOM 733 O O . GLU A 1 95 ? 6.858 0.007 5.226 1.00 95.44 95 GLU A O 1
ATOM 738 N N . ILE A 1 96 ? 5.123 0.687 3.960 1.00 96.50 96 ILE A N 1
ATOM 739 C CA . ILE A 1 96 ? 4.226 -0.375 4.432 1.00 96.50 96 ILE A CA 1
ATOM 740 C C . ILE A 1 96 ? 4.694 -1.756 3.972 1.00 96.50 96 ILE A C 1
ATOM 742 O O . ILE A 1 96 ? 4.596 -2.718 4.727 1.00 96.50 96 ILE A O 1
ATOM 746 N N . VAL A 1 97 ? 5.266 -1.843 2.767 1.00 95.81 97 VAL A N 1
ATOM 747 C CA . VAL A 1 97 ? 5.820 -3.095 2.233 1.00 95.81 97 VAL A CA 1
ATOM 748 C C . VAL A 1 97 ? 6.986 -3.576 3.101 1.00 95.81 97 VAL A C 1
ATOM 750 O O . VAL A 1 97 ? 7.031 -4.750 3.459 1.00 95.81 97 VAL A O 1
ATOM 753 N N . ARG A 1 98 ? 7.899 -2.675 3.494 1.00 95.19 98 ARG A N 1
ATOM 754 C CA . ARG A 1 98 ? 8.994 -2.990 4.430 1.00 95.19 98 ARG A CA 1
ATOM 755 C C . ARG A 1 98 ? 8.464 -3.385 5.805 1.00 95.19 98 ARG A C 1
ATOM 757 O O . ARG A 1 98 ? 8.862 -4.412 6.337 1.00 95.19 98 ARG A O 1
ATOM 764 N N . TYR A 1 99 ? 7.531 -2.603 6.347 1.00 95.44 99 TYR A N 1
ATOM 765 C CA . TYR A 1 99 ? 6.954 -2.852 7.666 1.00 95.44 99 TYR A CA 1
ATOM 766 C C . TYR A 1 99 ? 6.297 -4.235 7.767 1.00 95.44 99 TYR A C 1
ATOM 768 O O . TYR A 1 99 ? 6.572 -4.969 8.711 1.00 95.44 99 TYR A O 1
ATOM 776 N N . LEU A 1 100 ? 5.465 -4.606 6.790 1.00 94.75 100 LEU A N 1
ATOM 777 C CA . LEU A 1 100 ? 4.792 -5.907 6.773 1.00 94.75 100 LEU A CA 1
ATOM 778 C C . LEU A 1 100 ? 5.773 -7.054 6.535 1.00 94.75 100 LEU A C 1
ATOM 780 O O . LEU A 1 100 ? 5.636 -8.099 7.168 1.00 94.75 100 LEU A O 1
ATOM 784 N N . LYS A 1 101 ? 6.794 -6.843 5.697 1.00 92.94 101 LYS A N 1
ATOM 785 C CA . LYS A 1 101 ? 7.855 -7.830 5.493 1.00 92.94 101 LYS A CA 1
ATOM 786 C C . LYS A 1 101 ? 8.588 -8.154 6.796 1.00 92.94 101 LYS A C 1
ATOM 788 O O . LYS A 1 101 ? 8.779 -9.329 7.087 1.00 92.94 101 LYS A O 1
ATOM 793 N N . ASP A 1 102 ? 8.942 -7.139 7.583 1.00 92.44 102 ASP A N 1
ATOM 794 C CA . ASP A 1 102 ? 9.609 -7.325 8.880 1.00 92.44 102 ASP A CA 1
ATOM 795 C C . ASP A 1 102 ? 8.730 -8.085 9.888 1.00 92.44 102 ASP A C 1
ATOM 797 O O . ASP A 1 102 ? 9.241 -8.711 10.811 1.00 92.44 102 ASP A O 1
ATOM 801 N N . MET A 1 103 ? 7.407 -8.057 9.704 1.00 91.31 103 MET A N 1
ATOM 802 C CA . MET A 1 103 ? 6.450 -8.844 10.488 1.00 91.31 103 MET A CA 1
ATOM 803 C C . MET A 1 103 ? 6.176 -10.233 9.893 1.00 91.31 103 MET A C 1
ATOM 805 O O . MET A 1 103 ? 5.230 -10.890 10.311 1.00 91.31 103 MET A O 1
ATOM 809 N N . ASN A 1 104 ? 6.963 -10.692 8.915 1.00 91.38 104 ASN A N 1
ATOM 810 C CA . ASN A 1 104 ? 6.738 -11.933 8.167 1.00 91.38 104 ASN A CA 1
ATOM 811 C C . ASN A 1 104 ? 5.391 -11.987 7.425 1.00 91.38 104 ASN A C 1
ATOM 813 O O . ASN A 1 104 ? 4.872 -13.069 7.184 1.00 91.38 104 ASN A O 1
ATOM 817 N N . CYS A 1 105 ? 4.832 -10.841 7.032 1.00 92.75 105 CYS A N 1
ATOM 818 C CA . CYS A 1 105 ? 3.647 -10.750 6.182 1.00 92.75 105 CYS A CA 1
ATOM 819 C C . CYS A 1 105 ? 4.053 -10.453 4.731 1.00 92.75 105 CYS A C 1
ATOM 821 O O . CYS A 1 105 ? 4.754 -9.473 4.447 1.00 92.75 105 CYS A O 1
ATOM 823 N N . ARG A 1 106 ? 3.572 -11.266 3.786 1.00 94.00 106 ARG A N 1
ATOM 824 C CA . ARG A 1 106 ? 3.754 -11.007 2.353 1.00 94.00 106 ARG A CA 1
ATOM 825 C C . ARG A 1 106 ? 2.787 -9.911 1.909 1.00 94.00 106 ARG A C 1
ATOM 827 O O . ARG A 1 106 ? 1.676 -9.797 2.428 1.00 94.00 106 ARG A O 1
ATOM 834 N N . TYR A 1 107 ? 3.209 -9.073 0.969 1.00 95.56 107 TYR A N 1
ATOM 835 C CA . TYR A 1 107 ? 2.414 -7.942 0.498 1.00 95.56 107 TYR A CA 1
ATOM 836 C C . TYR A 1 107 ? 2.567 -7.753 -1.003 1.00 95.56 107 TYR A C 1
ATOM 838 O O . TYR A 1 107 ? 3.688 -7.753 -1.513 1.00 95.56 107 TYR A O 1
ATOM 846 N N . THR A 1 108 ? 1.460 -7.489 -1.688 1.00 96.31 108 THR A N 1
ATOM 847 C CA . THR A 1 108 ? 1.452 -7.103 -3.098 1.00 96.31 108 THR A CA 1
ATOM 848 C C . THR A 1 108 ? 0.419 -6.013 -3.332 1.00 96.31 108 THR A C 1
ATOM 850 O O . THR A 1 108 ? -0.745 -6.124 -2.955 1.00 96.31 108 THR A O 1
ATOM 853 N N . GLY A 1 109 ? 0.823 -4.943 -4.006 1.00 96.25 109 GLY A N 1
ATOM 854 C CA . GLY A 1 109 ? -0.111 -3.888 -4.361 1.00 96.25 109 GLY A CA 1
ATOM 855 C C . GLY A 1 109 ? 0.358 -3.053 -5.532 1.00 96.25 109 GLY A C 1
ATOM 856 O O . GLY A 1 109 ? 1.555 -2.875 -5.775 1.00 96.25 109 GLY A O 1
ATOM 857 N N . THR A 1 110 ? -0.605 -2.512 -6.274 1.00 96.00 110 THR A N 1
ATOM 858 C CA . THR A 1 110 ? -0.309 -1.452 -7.247 1.00 96.00 110 THR A CA 1
ATOM 859 C C . THR A 1 110 ? 0.172 -0.223 -6.490 1.00 96.00 110 THR A C 1
ATOM 861 O O . THR A 1 110 ? -0.390 0.083 -5.450 1.00 96.00 110 THR A O 1
ATOM 864 N N . ALA A 1 111 ? 1.160 0.510 -6.987 1.00 95.81 111 ALA A N 1
ATOM 865 C CA . ALA A 1 111 ? 1.762 1.640 -6.290 1.00 95.81 111 ALA A CA 1
ATOM 866 C C . ALA A 1 111 ? 1.717 2.913 -7.136 1.00 95.81 111 ALA A C 1
ATOM 868 O O . ALA A 1 111 ? 1.780 2.881 -8.365 1.00 95.81 111 ALA A O 1
ATOM 869 N N . ARG A 1 112 ? 1.643 4.067 -6.468 1.00 94.44 112 ARG A N 1
ATOM 870 C CA . ARG A 1 112 ? 1.853 5.361 -7.130 1.00 94.44 112 ARG A CA 1
ATOM 871 C C . ARG A 1 112 ? 3.340 5.643 -7.255 1.00 94.44 112 ARG A C 1
ATOM 873 O O . ARG A 1 112 ? 4.108 5.350 -6.343 1.00 94.44 112 ARG A O 1
ATOM 880 N N . ASP A 1 113 ? 3.722 6.282 -8.351 1.00 92.50 113 ASP A N 1
ATOM 881 C CA . ASP A 1 113 ? 5.125 6.534 -8.690 1.00 92.50 113 ASP A CA 1
ATOM 882 C C . ASP A 1 113 ? 5.896 7.325 -7.624 1.00 92.50 113 ASP A C 1
ATOM 884 O O . ASP A 1 113 ? 7.069 7.089 -7.355 1.00 92.50 113 ASP A O 1
ATOM 888 N N . ASN A 1 114 ? 5.211 8.233 -6.935 1.00 92.94 114 ASN A N 1
ATOM 889 C CA . ASN A 1 114 ? 5.802 9.033 -5.871 1.00 92.94 114 ASN A CA 1
ATOM 890 C C . ASN A 1 114 ? 5.954 8.287 -4.531 1.00 92.94 114 ASN A C 1
ATOM 892 O O . ASN A 1 114 ? 6.406 8.891 -3.563 1.00 92.94 114 ASN A O 1
ATOM 896 N N . ARG A 1 115 ? 5.564 7.006 -4.440 1.00 92.94 115 ARG A N 1
ATOM 897 C CA . ARG A 1 115 ? 5.557 6.214 -3.191 1.00 92.94 115 ARG A CA 1
ATOM 898 C C . ARG A 1 115 ? 6.462 4.979 -3.210 1.00 92.94 115 ARG A C 1
ATOM 900 O O . ARG A 1 115 ? 6.515 4.262 -2.215 1.00 92.94 115 ARG A O 1
ATOM 907 N N . ILE A 1 116 ? 7.167 4.730 -4.313 1.00 92.19 116 ILE A N 1
ATOM 908 C CA . ILE A 1 116 ? 8.000 3.528 -4.505 1.00 92.19 116 ILE A CA 1
ATOM 909 C C . ILE A 1 116 ? 9.478 3.715 -4.127 1.00 92.19 116 ILE A C 1
ATOM 911 O O . ILE A 1 116 ? 10.249 2.774 -4.250 1.00 92.19 116 ILE A O 1
ATOM 915 N N . GLY A 1 117 ? 9.893 4.907 -3.681 1.00 88.62 117 GLY A N 1
ATOM 916 C CA . GLY A 1 117 ? 11.277 5.158 -3.249 1.00 88.62 117 GLY A CA 1
ATOM 917 C C . GLY A 1 117 ? 12.297 5.318 -4.383 1.00 88.62 117 GLY A C 1
ATOM 918 O O . GLY A 1 117 ? 13.468 5.033 -4.179 1.00 88.62 117 GLY A O 1
ATOM 919 N N . LYS A 1 118 ? 11.863 5.780 -5.568 1.00 89.75 118 LYS A N 1
ATOM 920 C CA . LYS A 1 118 ? 12.713 6.052 -6.751 1.00 89.75 118 LYS A CA 1
ATOM 921 C C . LYS A 1 118 ? 13.641 4.882 -7.152 1.00 89.75 118 LYS A C 1
ATOM 923 O O . LYS A 1 118 ? 14.844 5.081 -7.307 1.00 89.75 118 LYS A O 1
ATOM 928 N N . PRO A 1 119 ? 13.095 3.671 -7.357 1.00 90.81 119 PRO A N 1
ATOM 929 C CA . PRO A 1 119 ? 13.867 2.559 -7.889 1.00 90.81 119 PRO A CA 1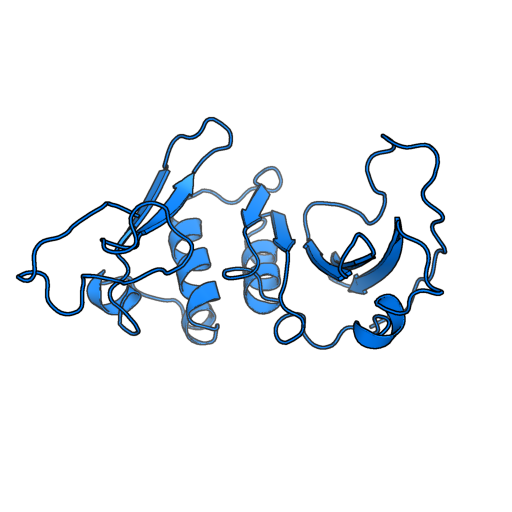
ATOM 930 C C . PRO A 1 119 ? 14.429 2.887 -9.282 1.00 90.81 119 PRO A C 1
ATOM 932 O O . PRO A 1 119 ? 13.818 3.690 -9.997 1.00 90.81 119 PRO A O 1
ATOM 935 N N . PRO A 1 120 ? 15.532 2.241 -9.712 1.00 92.50 120 PRO A N 1
ATOM 936 C CA . PRO A 1 120 ? 16.138 2.429 -11.034 1.00 92.50 120 PRO A CA 1
ATOM 937 C C . PRO A 1 120 ? 15.309 1.783 -12.168 1.00 92.50 120 PRO A C 1
ATOM 939 O O . PRO A 1 120 ? 15.820 0.989 -12.956 1.00 92.50 120 PRO A O 1
ATOM 942 N N . LEU A 1 121 ? 14.022 2.129 -12.239 1.00 91.88 121 LEU A N 1
ATOM 943 C CA . LEU A 1 121 ? 13.057 1.712 -13.255 1.00 91.88 121 LEU A CA 1
ATOM 944 C C . LEU A 1 121 ? 12.930 2.778 -14.353 1.00 91.88 121 LEU A C 1
ATOM 946 O O . LEU A 1 121 ? 12.897 3.979 -14.059 1.00 91.88 121 LEU A O 1
ATOM 950 N N . LYS A 1 122 ? 12.742 2.343 -15.602 1.00 93.00 122 LYS A N 1
ATOM 951 C CA . LYS A 1 122 ? 12.450 3.179 -16.782 1.00 93.00 122 LYS A CA 1
ATOM 952 C C . LYS A 1 122 ? 11.289 4.113 -16.517 1.00 93.00 122 LYS A C 1
ATOM 954 O O . LYS A 1 122 ? 10.208 3.636 -16.170 1.00 93.00 122 LYS A O 1
ATOM 959 N N . ALA A 1 123 ? 11.482 5.415 -16.700 1.00 93.25 123 ALA A N 1
ATOM 960 C CA . ALA A 1 123 ? 10.478 6.410 -16.341 1.00 93.25 123 ALA A CA 1
ATOM 961 C C . ALA A 1 123 ? 9.114 6.102 -16.984 1.00 93.25 123 ALA A C 1
ATOM 963 O O . ALA A 1 123 ? 9.043 5.656 -18.129 1.00 93.25 123 ALA A O 1
ATOM 964 N N . ILE A 1 124 ? 8.016 6.399 -16.276 1.00 93.38 124 ILE A N 1
ATOM 965 C CA . ILE A 1 124 ? 6.652 6.149 -16.781 1.00 93.38 124 ILE A CA 1
ATOM 966 C C . ILE A 1 124 ? 6.463 6.760 -18.175 1.00 93.38 124 ILE A C 1
ATOM 968 O O . ILE A 1 124 ? 5.987 6.087 -19.082 1.00 93.38 124 ILE A O 1
ATOM 972 N N . LYS A 1 125 ? 6.938 7.996 -18.375 1.00 93.50 125 LYS A N 1
ATOM 973 C CA . LYS A 1 125 ? 6.873 8.697 -19.667 1.00 93.50 125 LYS A CA 1
ATOM 974 C C . LYS A 1 125 ? 7.571 7.948 -20.803 1.00 93.50 125 LYS A C 1
ATOM 976 O O . LYS A 1 125 ? 7.149 8.052 -21.948 1.00 93.50 125 LYS A O 1
ATOM 981 N N . GLU A 1 126 ? 8.649 7.223 -20.513 1.00 93.69 126 GLU A N 1
ATOM 982 C CA . GLU A 1 126 ? 9.366 6.434 -21.516 1.00 93.69 126 GLU A CA 1
ATOM 983 C C . GLU A 1 126 ? 8.581 5.184 -21.891 1.00 93.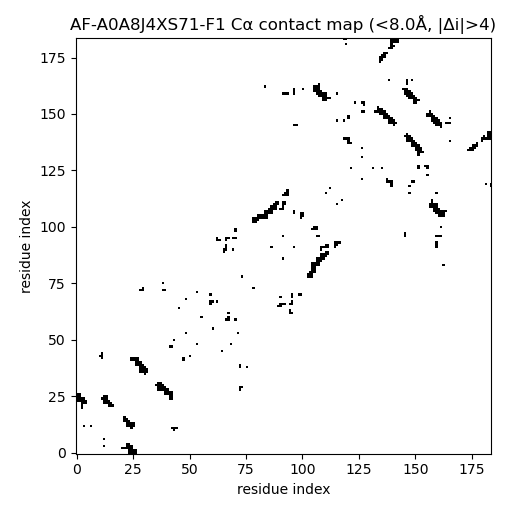69 126 GLU A C 1
ATOM 985 O O . GLU A 1 126 ? 8.473 4.871 -23.073 1.00 93.69 126 GLU A O 1
ATOM 990 N N . MET A 1 127 ? 7.986 4.519 -20.900 1.00 92.88 127 MET A N 1
ATOM 991 C CA . MET A 1 127 ? 7.153 3.337 -21.111 1.00 92.88 127 MET A CA 1
ATOM 992 C C . MET A 1 127 ? 5.770 3.650 -21.699 1.00 92.88 127 MET A C 1
ATOM 994 O O . MET A 1 127 ? 5.145 2.778 -22.293 1.00 92.88 127 MET A O 1
ATOM 998 N N . GLU A 1 128 ? 5.275 4.881 -21.567 1.00 93.69 128 GLU A N 1
ATOM 999 C CA . GLU A 1 128 ? 4.001 5.306 -22.160 1.00 93.69 128 GLU A CA 1
ATOM 1000 C C . GLU A 1 128 ? 4.088 5.652 -23.652 1.00 93.69 128 GLU A C 1
ATOM 1002 O O . GLU A 1 128 ? 3.049 5.836 -24.290 1.00 93.69 128 GLU A O 1
ATOM 1007 N N . LYS A 1 129 ? 5.295 5.703 -24.231 1.00 94.00 129 LYS A N 1
ATOM 1008 C CA . LYS A 1 129 ? 5.490 5.956 -25.665 1.00 94.00 129 LYS A CA 1
ATOM 1009 C C . LYS A 1 129 ? 4.797 4.877 -26.502 1.00 94.00 129 LYS A C 1
ATOM 1011 O O . LYS A 1 129 ? 4.935 3.694 -26.220 1.00 94.00 129 LYS A O 1
ATOM 1016 N N . LYS A 1 130 ? 4.142 5.279 -27.599 1.00 90.12 130 LYS A N 1
ATOM 1017 C CA . LYS A 1 130 ? 3.467 4.357 -28.540 1.00 90.12 130 LYS A CA 1
ATOM 1018 C C . LYS A 1 130 ? 4.397 3.297 -29.143 1.00 90.12 130 LYS A C 1
ATOM 1020 O O . LYS A 1 130 ? 3.932 2.231 -29.512 1.00 90.12 130 LYS A O 1
ATOM 1025 N N . ALA A 1 131 ? 5.690 3.606 -29.250 1.00 92.56 131 ALA A N 1
ATOM 1026 C CA . ALA A 1 131 ? 6.701 2.680 -29.752 1.00 92.56 131 ALA A CA 1
ATOM 1027 C C . ALA A 1 131 ? 7.024 1.541 -28.769 1.00 92.56 131 ALA A C 1
ATOM 1029 O O . ALA A 1 131 ? 7.606 0.544 -29.178 1.00 92.56 131 ALA A O 1
ATOM 1030 N N . VAL A 1 132 ? 6.685 1.689 -27.483 1.00 91.81 132 VAL A N 1
ATOM 1031 C CA . VAL A 1 132 ? 6.859 0.627 -26.491 1.00 91.81 132 VAL A CA 1
ATOM 1032 C C . VAL A 1 132 ? 5.682 -0.341 -26.620 1.00 91.81 132 VAL A C 1
ATOM 1034 O O . VAL A 1 132 ? 4.538 0.090 -26.442 1.00 91.81 132 VAL A O 1
ATOM 1037 N N . PRO A 1 133 ? 5.929 -1.630 -26.919 1.00 91.50 133 PRO A N 1
ATOM 1038 C CA . PRO A 1 133 ? 4.864 -2.615 -27.032 1.00 91.50 133 PRO A CA 1
ATOM 1039 C C . PRO A 1 133 ? 4.072 -2.755 -25.732 1.00 91.50 133 PRO A C 1
ATOM 1041 O O . PRO A 1 133 ? 4.622 -2.630 -24.628 1.00 91.50 133 PRO A O 1
ATOM 1044 N N . ARG A 1 134 ? 2.784 -3.086 -25.867 1.00 91.12 134 ARG A N 1
ATOM 1045 C CA . ARG A 1 134 ? 2.016 -3.653 -24.755 1.00 91.12 134 ARG A CA 1
ATOM 1046 C C . ARG A 1 134 ? 2.745 -4.896 -24.237 1.00 91.12 134 ARG A C 1
ATOM 1048 O O . ARG A 1 134 ? 3.487 -5.535 -24.975 1.00 91.12 134 ARG A O 1
ATOM 1055 N N . ASP A 1 135 ? 2.585 -5.170 -22.955 1.00 90.00 135 ASP A N 1
ATOM 1056 C CA . ASP A 1 135 ? 3.231 -6.264 -22.235 1.00 90.00 135 ASP A CA 1
ATOM 1057 C C . ASP A 1 135 ? 4.729 -6.086 -21.972 1.00 90.00 135 ASP A C 1
ATOM 1059 O O . ASP A 1 135 ? 5.380 -6.967 -21.414 1.00 90.00 135 ASP A O 1
ATOM 1063 N N . THR A 1 136 ? 5.272 -4.898 -22.259 1.00 90.56 136 THR A N 1
ATOM 1064 C CA . THR A 1 136 ? 6.626 -4.545 -21.824 1.00 90.56 136 THR A CA 1
ATOM 1065 C C . THR A 1 136 ? 6.686 -4.450 -20.299 1.00 90.56 136 THR A C 1
ATOM 1067 O O . THR A 1 136 ? 5.960 -3.660 -19.685 1.00 90.56 136 THR A O 1
ATOM 1070 N N . CYS A 1 137 ? 7.616 -5.192 -19.701 1.00 91.44 137 CYS A N 1
ATOM 1071 C CA . CYS A 1 137 ? 7.912 -5.158 -18.271 1.00 91.44 137 CYS A CA 1
ATOM 1072 C C . CYS A 1 137 ? 9.297 -4.560 -17.997 1.00 91.44 137 CYS A C 1
ATOM 1074 O O . CYS A 1 137 ? 10.256 -4.784 -18.738 1.00 91.44 137 CYS A O 1
ATOM 1076 N N . ASP A 1 138 ? 9.410 -3.829 -16.895 1.00 93.00 138 ASP A N 1
ATOM 1077 C CA . ASP A 1 138 ? 10.672 -3.378 -16.315 1.00 93.00 138 ASP A CA 1
ATOM 1078 C C . ASP A 1 138 ? 10.611 -3.587 -14.805 1.00 93.00 138 ASP A C 1
ATOM 1080 O O . ASP A 1 138 ? 9.619 -3.231 -14.171 1.00 93.00 138 ASP A O 1
ATOM 1084 N N . TYR A 1 139 ? 11.630 -4.202 -14.218 1.00 93.06 139 TYR A N 1
ATOM 1085 C CA . TYR A 1 139 ? 11.586 -4.583 -12.812 1.00 93.06 139 TYR A CA 1
ATOM 1086 C C . TYR A 1 139 ? 12.951 -4.480 -12.147 1.00 93.06 139 TYR A C 1
ATOM 1088 O O . TYR A 1 139 ? 13.999 -4.582 -12.783 1.00 93.06 139 TYR A O 1
ATOM 1096 N N . VAL A 1 140 ? 12.923 -4.300 -10.833 1.00 91.81 140 VAL A N 1
ATOM 1097 C CA . VAL A 1 140 ? 14.095 -4.340 -9.968 1.00 91.81 140 VAL A CA 1
ATOM 1098 C C . VAL A 1 140 ? 13.723 -5.026 -8.665 1.00 91.81 140 VAL A C 1
ATOM 1100 O O . VAL A 1 140 ? 12.612 -4.872 -8.159 1.00 91.81 140 VAL A O 1
ATOM 1103 N N .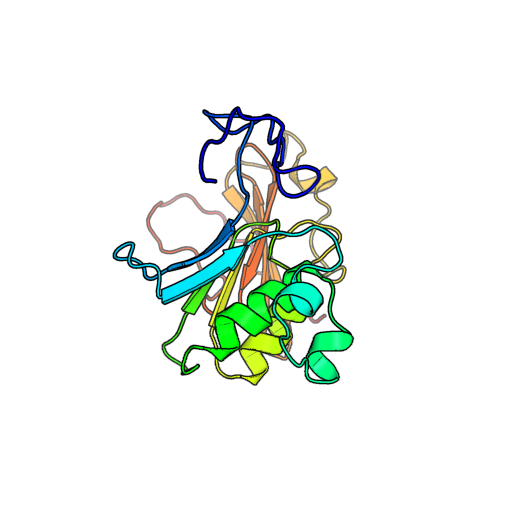 THR A 1 141 ? 14.658 -5.788 -8.116 1.00 91.75 141 THR A N 1
ATOM 1104 C CA . THR A 1 141 ? 14.506 -6.423 -6.811 1.00 91.75 141 THR A CA 1
ATOM 1105 C C . THR A 1 141 ? 15.586 -5.883 -5.892 1.00 91.75 141 THR A C 1
ATOM 1107 O O . THR A 1 141 ? 16.757 -5.858 -6.273 1.00 91.75 141 THR A O 1
ATOM 1110 N N . SER A 1 142 ? 15.200 -5.434 -4.701 1.00 89.62 142 SER A N 1
ATOM 1111 C CA . SER A 1 142 ? 16.158 -5.036 -3.674 1.00 89.62 142 SER A CA 1
ATOM 1112 C C . SER A 1 142 ? 16.903 -6.255 -3.118 1.00 89.62 142 SER A C 1
ATOM 1114 O O . SER A 1 142 ? 16.432 -7.389 -3.203 1.00 89.62 142 SER A O 1
ATOM 1116 N N . ASP A 1 143 ? 18.042 -6.008 -2.484 1.00 85.25 143 ASP A N 1
ATOM 1117 C CA . ASP A 1 143 ? 18.785 -6.977 -1.668 1.00 85.25 143 ASP A CA 1
ATOM 1118 C C . ASP A 1 143 ? 17.910 -7.636 -0.592 1.00 85.25 143 ASP A C 1
ATOM 1120 O O . ASP A 1 143 ? 17.930 -8.851 -0.415 1.00 85.25 143 ASP A O 1
ATOM 1124 N N . VAL A 1 144 ? 17.043 -6.847 0.041 1.00 85.81 144 VAL A N 1
ATOM 1125 C CA . VAL A 1 144 ? 16.062 -7.318 1.020 1.00 85.81 144 VAL A CA 1
ATOM 1126 C C . VAL A 1 144 ? 14.833 -7.960 0.373 1.00 85.81 144 VAL A C 1
ATOM 1128 O O . VAL A 1 144 ? 13.812 -8.088 1.030 1.00 85.81 144 VAL A O 1
ATOM 1131 N N . GLY A 1 145 ? 14.858 -8.338 -0.909 1.00 88.88 145 GLY A N 1
ATOM 1132 C CA . GLY A 1 145 ? 13.785 -9.095 -1.568 1.00 88.88 145 GLY A CA 1
ATOM 1133 C C . GLY A 1 145 ? 12.450 -8.353 -1.701 1.00 88.88 145 GLY A C 1
ATOM 1134 O O . GLY A 1 145 ? 11.401 -8.949 -1.460 1.00 88.88 145 GLY A O 1
ATOM 1135 N N . ILE A 1 146 ? 12.478 -7.055 -2.008 1.00 93.31 146 ILE A N 1
ATOM 1136 C CA . ILE A 1 146 ? 11.301 -6.274 -2.415 1.00 93.31 146 ILE A CA 1
ATOM 1137 C C . ILE A 1 146 ? 11.370 -6.097 -3.928 1.00 93.31 146 ILE A C 1
ATOM 1139 O O . ILE A 1 146 ? 12.343 -5.554 -4.450 1.00 93.31 146 ILE A O 1
ATOM 1143 N N . LEU A 1 147 ? 10.338 -6.541 -4.635 1.00 94.62 147 LEU A N 1
ATOM 1144 C CA . LEU A 1 147 ? 10.173 -6.355 -6.069 1.00 94.62 147 LEU A CA 1
ATOM 1145 C C . LEU A 1 147 ? 9.436 -5.040 -6.339 1.00 94.62 147 LEU A C 1
ATOM 1147 O O . LEU A 1 147 ? 8.324 -4.835 -5.855 1.00 94.62 147 LEU A O 1
ATOM 1151 N N . ALA A 1 148 ? 10.034 -4.182 -7.159 1.00 94.81 148 ALA A N 1
ATOM 1152 C CA . ALA A 1 148 ? 9.354 -3.072 -7.810 1.00 94.81 148 ALA A CA 1
ATOM 1153 C C . ALA A 1 148 ? 9.260 -3.369 -9.308 1.00 94.81 148 ALA A C 1
ATOM 1155 O O . ALA A 1 148 ? 10.272 -3.647 -9.953 1.00 94.81 148 ALA A O 1
ATOM 1156 N N . LEU A 1 149 ? 8.052 -3.317 -9.861 1.00 94.00 149 LEU A N 1
ATOM 1157 C CA . LEU A 1 149 ? 7.778 -3.700 -11.246 1.00 94.00 149 LEU A CA 1
ATOM 1158 C C . LEU A 1 149 ? 6.909 -2.644 -11.929 1.00 94.00 149 LEU A C 1
ATOM 1160 O O . LEU A 1 149 ? 5.955 -2.142 -11.341 1.00 94.00 149 LEU A O 1
ATOM 1164 N N . ARG A 1 150 ? 7.233 -2.314 -13.176 1.00 94.38 150 ARG A N 1
ATOM 1165 C CA . ARG A 1 150 ? 6.403 -1.544 -14.101 1.00 94.38 150 ARG A CA 1
ATOM 1166 C C . ARG A 1 150 ? 5.999 -2.439 -15.259 1.00 94.38 150 ARG A C 1
ATOM 1168 O O . ARG A 1 150 ? 6.846 -3.068 -15.885 1.00 94.38 150 ARG A O 1
ATOM 1175 N N . TRP A 1 151 ? 4.712 -2.449 -15.563 1.00 93.69 151 TRP A N 1
ATOM 1176 C CA . TRP A 1 151 ? 4.141 -3.182 -16.685 1.00 93.69 151 TRP A CA 1
ATOM 1177 C C . TRP A 1 151 ? 3.348 -2.229 -17.571 1.00 93.69 151 TRP A C 1
ATOM 1179 O O . TRP A 1 151 ? 2.575 -1.401 -17.078 1.00 93.69 151 TRP A O 1
ATOM 1189 N N . LYS A 1 152 ? 3.575 -2.307 -18.882 1.00 92.56 152 LYS A N 1
ATOM 1190 C CA . LYS A 1 152 ? 2.852 -1.522 -19.879 1.00 92.56 152 LYS A CA 1
ATOM 1191 C C . LYS A 1 152 ? 1.645 -2.307 -20.378 1.00 92.56 152 LYS A C 1
ATOM 1193 O O . LYS A 1 152 ? 1.775 -3.163 -21.241 1.00 92.56 152 LYS A O 1
ATOM 1198 N N . ASP A 1 153 ? 0.469 -1.935 -19.892 1.00 90.75 153 ASP A N 1
ATOM 1199 C CA . ASP A 1 153 ? -0.801 -2.301 -20.516 1.00 90.75 153 ASP A CA 1
ATOM 1200 C C . ASP A 1 153 ? -1.262 -1.142 -21.435 1.00 90.75 153 ASP A C 1
ATOM 1202 O O . ASP A 1 153 ? -0.448 -0.517 -22.124 1.00 90.75 153 ASP A O 1
ATOM 1206 N N . ASN A 1 154 ? -2.539 -0.749 -21.396 1.00 89.56 154 ASN A N 1
ATOM 1207 C CA . ASN A 1 154 ? -3.001 0.515 -21.971 1.00 89.56 154 ASN A CA 1
ATOM 1208 C C . ASN A 1 154 ? -2.273 1.706 -21.326 1.00 89.56 154 ASN A C 1
ATOM 1210 O O . ASN A 1 154 ? -1.809 2.635 -21.997 1.00 89.56 154 ASN A O 1
ATOM 1214 N N . ARG A 1 155 ? -2.103 1.647 -20.002 1.00 92.25 155 ARG A N 1
ATOM 1215 C CA . ARG A 1 155 ? -1.295 2.576 -19.202 1.00 92.25 155 ARG A CA 1
ATOM 1216 C C . ARG A 1 155 ? -0.214 1.807 -18.460 1.00 92.25 155 ARG A C 1
ATOM 1218 O O . ARG A 1 155 ? -0.301 0.591 -18.315 1.00 92.25 155 ARG A O 1
ATOM 1225 N N . VAL A 1 156 ? 0.811 2.521 -18.009 1.00 94.69 156 VAL A N 1
ATOM 1226 C CA . VAL A 1 156 ? 1.844 1.911 -17.170 1.00 94.69 156 VAL A CA 1
ATOM 1227 C C . VAL A 1 156 ? 1.279 1.699 -15.772 1.00 94.69 156 VAL A C 1
ATOM 1229 O O . VAL A 1 156 ? 0.773 2.632 -15.147 1.00 94.69 156 VAL A O 1
ATOM 1232 N N . VAL A 1 157 ? 1.379 0.468 -15.287 1.00 94.38 157 VAL A N 1
ATOM 1233 C CA . VAL A 1 157 ? 1.037 0.086 -13.920 1.00 94.38 157 VAL A CA 1
ATOM 1234 C C . VAL A 1 157 ? 2.330 -0.187 -13.175 1.00 94.38 157 VAL A C 1
ATOM 1236 O O . VAL A 1 157 ? 3.181 -0.930 -13.655 1.00 94.38 157 VAL A O 1
ATOM 1239 N N . THR A 1 158 ? 2.469 0.405 -11.994 1.00 95.25 158 THR A N 1
ATOM 1240 C CA . THR A 1 158 ? 3.579 0.126 -11.085 1.00 95.25 158 THR A CA 1
ATOM 1241 C C . THR A 1 158 ? 3.082 -0.768 -9.956 1.00 95.25 158 THR A C 1
ATOM 1243 O O . THR A 1 158 ? 1.999 -0.526 -9.422 1.00 95.25 158 THR A O 1
ATOM 1246 N N . LEU A 1 159 ? 3.870 -1.763 -9.560 1.00 95.06 159 LEU A N 1
ATOM 1247 C CA . LEU A 1 159 ? 3.605 -2.665 -8.445 1.00 95.06 159 LEU A CA 1
ATOM 1248 C C . LEU A 1 159 ? 4.786 -2.696 -7.471 1.00 95.06 159 LEU A C 1
ATOM 1250 O O . LEU A 1 159 ? 5.943 -2.569 -7.878 1.00 95.06 159 LEU A O 1
ATOM 1254 N N . LEU A 1 160 ? 4.470 -2.898 -6.192 1.00 95.69 160 LEU A N 1
ATOM 1255 C CA . LEU A 1 160 ? 5.412 -3.330 -5.163 1.00 95.69 160 LEU A CA 1
ATOM 1256 C C . LEU A 1 160 ? 4.970 -4.693 -4.638 1.00 95.69 160 LEU A C 1
ATOM 1258 O O . LEU A 1 160 ? 3.781 -4.899 -4.384 1.00 95.69 160 LEU A O 1
ATOM 1262 N N . SER A 1 161 ? 5.918 -5.612 -4.476 1.00 95.00 161 SER A N 1
ATOM 1263 C CA . SER A 1 161 ? 5.639 -6.976 -4.037 1.00 95.00 161 SER A CA 1
ATOM 1264 C C . SER A 1 161 ? 6.764 -7.542 -3.171 1.00 95.00 161 SER A C 1
ATOM 1266 O O . SER A 1 161 ? 7.942 -7.340 -3.456 1.00 95.00 161 SER A O 1
ATOM 1268 N N . THR A 1 162 ? 6.399 -8.277 -2.126 1.00 93.31 162 THR A N 1
ATOM 1269 C CA . THR A 1 162 ? 7.276 -9.187 -1.367 1.00 93.31 162 THR A CA 1
ATOM 1270 C C . THR A 1 162 ? 6.801 -10.636 -1.433 1.00 93.31 162 THR A C 1
ATOM 1272 O O . THR A 1 162 ? 7.514 -11.519 -0.966 1.00 93.31 162 THR A O 1
ATOM 1275 N N . ASP A 1 163 ? 5.615 -10.864 -2.000 1.00 81.19 163 ASP A N 1
ATOM 1276 C CA . ASP A 1 163 ? 4.988 -12.178 -2.140 1.00 81.19 163 ASP A CA 1
ATOM 1277 C C . ASP A 1 163 ? 5.468 -12.916 -3.396 1.00 81.19 163 ASP A C 1
ATOM 1279 O O . ASP A 1 163 ? 5.938 -14.050 -3.348 1.00 81.19 163 ASP A O 1
ATOM 1283 N N . MET A 1 164 ? 5.384 -12.221 -4.531 1.00 67.25 164 MET A N 1
ATOM 1284 C CA . MET A 1 164 ? 5.592 -12.791 -5.860 1.00 67.25 164 MET A CA 1
ATOM 1285 C C . MET A 1 164 ? 6.958 -12.417 -6.441 1.00 67.25 164 MET A C 1
ATOM 1287 O O . MET A 1 164 ? 7.414 -11.276 -6.305 1.00 67.25 164 MET A O 1
ATOM 1291 N N . GLY A 1 165 ? 7.579 -13.373 -7.141 1.00 60.62 165 GLY A N 1
ATOM 1292 C CA . GLY A 1 165 ? 8.737 -13.138 -8.005 1.00 60.62 165 GLY A CA 1
ATOM 1293 C C . GLY A 1 165 ? 8.381 -12.353 -9.277 1.00 60.62 165 GLY A C 1
ATOM 1294 O O . GLY A 1 165 ? 7.229 -12.012 -9.521 1.00 60.62 165 GLY A O 1
ATOM 1295 N N . TRP A 1 166 ? 9.383 -12.055 -10.108 1.00 53.69 166 TRP A N 1
ATOM 1296 C CA . TRP A 1 166 ? 9.202 -11.259 -11.333 1.00 53.69 166 TRP A CA 1
ATOM 1297 C C . TRP A 1 166 ? 8.568 -12.031 -12.497 1.00 53.69 166 TRP A C 1
ATOM 1299 O O . TRP A 1 166 ? 8.220 -11.416 -13.500 1.00 53.69 166 TRP A O 1
ATOM 1309 N N . ILE A 1 167 ? 8.450 -13.357 -12.393 1.00 50.62 167 ILE A N 1
ATOM 1310 C CA . ILE A 1 167 ? 7.886 -14.196 -13.450 1.00 50.62 167 ILE A CA 1
ATOM 1311 C C . ILE A 1 167 ? 6.361 -14.030 -13.407 1.00 50.62 167 ILE A C 1
ATOM 1313 O O . ILE A 1 167 ? 5.745 -14.472 -12.435 1.00 50.62 167 ILE A O 1
ATOM 1317 N N . PRO A 1 168 ? 5.728 -13.399 -14.414 1.00 50.78 168 PRO A N 1
ATOM 1318 C CA . PRO A 1 168 ? 4.279 -13.468 -14.537 1.00 50.78 168 PRO A CA 1
ATOM 1319 C C . PRO A 1 168 ? 3.882 -14.939 -14.697 1.00 50.78 168 PRO A C 1
ATOM 1321 O O . PRO A 1 168 ? 4.544 -15.669 -15.436 1.00 50.78 168 PRO A O 1
ATOM 1324 N N . CYS A 1 169 ? 2.824 -15.384 -14.008 1.00 42.97 169 CYS A N 1
ATOM 1325 C CA . CYS A 1 169 ? 2.268 -16.718 -14.243 1.00 42.97 169 CYS A CA 1
ATOM 1326 C C . CYS A 1 169 ? 2.097 -16.922 -15.760 1.00 42.97 169 CYS A C 1
ATOM 1328 O O . CYS A 1 169 ? 1.506 -16.052 -16.408 1.00 42.97 169 CYS A O 1
ATOM 1330 N N . PRO A 1 170 ? 2.623 -18.016 -16.341 1.00 36.59 170 PRO A N 1
ATOM 1331 C CA . PRO A 1 170 ? 2.596 -18.247 -17.778 1.00 36.59 170 PRO A CA 1
ATOM 1332 C C . PRO A 1 170 ? 1.168 -18.597 -18.204 1.00 36.59 170 PRO A C 1
ATOM 1334 O O . PRO A 1 170 ? 0.814 -19.759 -18.350 1.00 36.59 170 PRO A O 1
ATOM 1337 N N . LEU A 1 171 ? 0.323 -17.581 -18.360 1.00 35.88 171 LEU A N 1
ATOM 1338 C CA . LEU A 1 171 ? -1.026 -17.720 -18.911 1.00 35.88 171 LEU A CA 1
ATOM 1339 C C . LEU A 1 171 ? -1.162 -17.055 -20.287 1.00 35.88 171 LEU A C 1
ATOM 1341 O O . LEU A 1 171 ? -2.238 -17.089 -20.875 1.00 35.88 171 LEU A O 1
ATOM 1345 N N . SER A 1 172 ? -0.082 -16.504 -20.851 1.00 31.23 172 SER A N 1
ATOM 1346 C CA . SER A 1 172 ? -0.086 -15.993 -22.224 1.00 31.23 172 SER A CA 1
ATOM 1347 C C . SER A 1 172 ? 1.289 -16.129 -22.908 1.00 31.23 172 SER A C 1
ATOM 1349 O O . SER A 1 172 ? 2.295 -15.635 -22.393 1.00 31.23 172 SER A O 1
ATOM 1351 N N . PRO A 1 173 ? 1.369 -16.777 -24.088 1.00 34.22 173 PRO A N 1
ATOM 1352 C CA . PRO A 1 173 ? 2.624 -17.070 -24.791 1.00 34.22 173 PRO A CA 1
ATOM 1353 C C . PRO A 1 173 ? 3.172 -15.866 -25.588 1.00 34.22 173 PRO A C 1
ATOM 1355 O O . PRO A 1 173 ? 3.544 -16.001 -26.749 1.00 34.22 173 PRO A O 1
ATOM 1358 N N . GLY A 1 174 ? 3.208 -14.671 -24.986 1.00 39.69 174 GLY A N 1
ATOM 1359 C CA . GLY A 1 174 ? 3.596 -13.432 -25.684 1.00 39.69 174 GLY A CA 1
ATOM 1360 C C . GLY A 1 174 ? 4.448 -12.438 -24.892 1.00 39.69 174 GLY A C 1
ATOM 1361 O O . GLY A 1 174 ? 4.774 -11.375 -25.413 1.00 39.69 174 GLY A O 1
ATOM 1362 N N . ILE A 1 175 ? 4.822 -12.742 -23.645 1.00 46.81 175 ILE A N 1
ATOM 1363 C CA . ILE A 1 175 ? 5.551 -11.789 -22.799 1.00 46.81 175 ILE A CA 1
ATOM 1364 C C . ILE A 1 175 ? 7.040 -11.798 -23.167 1.00 46.81 175 ILE A C 1
ATOM 1366 O O . ILE A 1 175 ? 7.776 -12.728 -22.838 1.00 46.81 175 ILE A O 1
ATOM 1370 N N . VAL A 1 176 ? 7.505 -10.728 -23.815 1.00 43.00 176 VAL A N 1
ATOM 1371 C CA . VAL A 1 176 ? 8.937 -10.481 -24.027 1.00 43.00 176 VAL A CA 1
ATOM 1372 C C . VAL A 1 176 ? 9.538 -9.957 -22.724 1.00 43.00 176 VAL A C 1
ATOM 1374 O O . VAL A 1 176 ? 9.452 -8.772 -22.400 1.00 43.00 176 VAL A O 1
ATOM 1377 N N . VAL A 1 177 ? 10.160 -10.852 -21.960 1.00 43.84 177 VAL A N 1
ATOM 1378 C CA . VAL A 1 177 ? 10.926 -10.492 -20.764 1.00 43.84 177 VAL A CA 1
ATOM 1379 C C . VAL A 1 177 ? 12.374 -10.225 -21.169 1.00 43.84 177 VAL A C 1
ATOM 1381 O O . VAL A 1 177 ? 13.100 -11.140 -21.544 1.00 43.84 177 VAL A O 1
ATOM 1384 N N . THR A 1 178 ? 12.836 -8.982 -21.040 1.00 40.03 178 THR A N 1
ATOM 1385 C CA . THR A 1 178 ? 14.278 -8.695 -21.043 1.00 40.03 178 THR A CA 1
ATOM 1386 C C . THR A 1 178 ? 14.809 -8.761 -19.610 1.00 40.03 178 THR A C 1
ATOM 1388 O O . THR A 1 178 ? 14.482 -7.869 -18.820 1.00 40.03 178 THR A O 1
ATOM 1391 N N . PRO A 1 179 ? 15.622 -9.765 -19.236 1.00 34.59 179 PRO A N 1
ATOM 1392 C CA . PRO A 1 179 ? 16.194 -9.825 -17.900 1.00 34.59 179 PRO A CA 1
ATOM 1393 C C . PRO A 1 179 ? 17.239 -8.715 -17.728 1.00 34.59 179 PRO A C 1
ATOM 1395 O O . PRO A 1 179 ? 18.197 -8.609 -18.494 1.00 34.59 179 PRO A O 1
ATOM 1398 N N . ARG A 1 180 ? 17.088 -7.889 -16.689 1.00 44.38 180 ARG A N 1
ATOM 1399 C CA . ARG A 1 180 ? 18.153 -7.003 -16.197 1.00 44.38 180 ARG A CA 1
ATOM 1400 C C . ARG A 1 180 ? 18.191 -7.048 -14.674 1.00 44.38 180 ARG A C 1
ATOM 1402 O O . ARG A 1 180 ? 17.390 -6.410 -14.006 1.00 44.38 180 ARG A O 1
ATOM 1409 N N . LYS A 1 181 ? 19.175 -7.757 -14.112 1.00 35.59 181 LYS A N 1
ATOM 1410 C CA . LYS A 1 181 ? 19.579 -7.546 -12.715 1.00 35.59 181 LYS A CA 1
ATOM 1411 C C . LYS A 1 181 ? 20.323 -6.212 -12.643 1.00 35.59 181 LYS A C 1
ATOM 1413 O O . LYS A 1 181 ? 21.464 -6.123 -13.088 1.00 35.59 181 LYS A O 1
ATOM 1418 N N . ARG A 1 182 ? 19.692 -5.173 -12.102 1.00 40.97 182 ARG A N 1
ATOM 1419 C CA . ARG A 1 182 ? 20.387 -3.960 -11.649 1.00 40.97 182 ARG A CA 1
ATOM 1420 C C . ARG A 1 182 ? 20.296 -3.910 -10.131 1.00 40.97 182 ARG A C 1
ATOM 1422 O O . ARG A 1 182 ? 19.206 -4.050 -9.589 1.00 40.97 182 ARG A O 1
ATOM 1429 N N . ARG A 1 183 ? 21.448 -3.797 -9.464 1.00 35.47 183 ARG A N 1
ATOM 1430 C CA . ARG A 1 183 ? 21.512 -3.558 -8.018 1.00 35.47 183 ARG A CA 1
ATOM 1431 C C . ARG A 1 183 ? 21.028 -2.133 -7.746 1.00 35.47 183 ARG A C 1
ATOM 1433 O O . ARG A 1 183 ? 21.314 -1.239 -8.544 1.00 35.47 183 ARG A O 1
ATOM 1440 N N . MET A 1 184 ? 20.230 -1.997 -6.692 1.00 42.19 184 MET A N 1
ATOM 1441 C CA . MET A 1 184 ? 19.740 -0.722 -6.168 1.00 42.19 184 MET A CA 1
ATOM 1442 C C . MET A 1 184 ? 20.857 0.021 -5.448 1.00 42.19 184 MET A C 1
ATOM 1444 O O . MET A 1 184 ? 21.681 -0.679 -4.817 1.00 42.19 184 MET A O 1
#

Secondary structure (DSSP, 8-state):
-EE---STTGGGEEE-TTSSS-EEE-EEEEE-TTS-EEEEEE--GGGHHHHTT-PPPHHHHTS-HHHHHHHHHHHTS---TT-EEEE-TTT--HHHHHHHHHTT-EEEEE--GGGS---SPPPHHHHTSTTSPTT-EEEEE-TTS-EEEEEESSSEEEEEESSS-SS--S--TT----------

Mean predicted aligned error: 7.14 Å

InterPro domains:
  IPR029526 PiggyBac transposable element-derived protein [PF13843] (11-162)
  IPR052638 PiggyBac transposable element-derived [PTHR47055] (1-169)

Organism: Chionoecetes opilio (NCBI:txid41210)

Sequence (184 aa):
MIAYKGKRAGNLRQYIKNKPDKWGFKLFARASEDGFIHDMMLYQGKTTLEAHGVPLTPKQEAMGSTSKIVSVLASTMSCSTTTAIFADNFFTSLEIVRYLKDMNCRYTGTARDNRIGKPPLKAIKEMEKKAVPRDTCDYVTSDVGILALRWKDNRVVTLLSTDMGWIPCPLSPGIVVTPRKRRM

Radius of gyration: 18.56 Å; Cα contacts (8 Å, |Δi|>4): 301; chains: 1; bounding box: 50×35×50 Å

pLDDT: mean 86.98, std 16.24, range [31.23, 96.88]

Solvent-accessible surface area (backbone atoms only — not comparable to full-atom values): 11072 Å² total; per-residue (Å²): 108,48,76,44,88,75,78,86,59,59,84,45,51,40,81,41,89,93,41,95,65,37,39,15,38,46,60,49,72,41,59,51,94,91,65,51,73,80,42,74,46,70,52,57,70,93,52,27,54,66,76,68,68,59,86,70,54,75,76,44,65,74,42,57,74,47,32,34,52,53,52,55,61,46,67,83,50,86,57,33,88,84,37,72,46,77,47,51,47,81,50,34,35,49,64,41,51,52,55,35,43,76,52,39,24,26,32,39,22,37,34,43,81,93,34,58,78,78,63,100,57,81,51,66,76,65,57,64,35,87,87,46,58,69,56,40,58,46,58,42,54,44,95,88,55,40,33,41,38,37,36,20,58,100,56,72,45,36,34,40,24,56,64,63,74,91,73,73,79,91,82,62,103,75,68,66,78,72,90,60,95,53,85,121

Nearest PDB structures (foldseek):
  3ecp-assembly1_A-2  TM=4.277E-01  e=1.794E-02  Escherichia coli
  4dm0-assembly1_A-2  TM=4.330E-01  e=3.724E-02  Escherichia coli
  1muh-assembly1_A-2  TM=4.144E-01  e=6.439E-02  Escherichia coli
  6ftd-assembly1_A  TM=5.116E-01  e=3.571E+00  Deinococcus radiodurans R1 = ATCC 13939 = DSM 20539
  4mjg-assembly2_B  TM=2.786E-01  e=3.995E-01  Schaalia dentiphila ATCC 17982

Foldseek 3Di:
DAADDDDVVPQQWAADPPDPRRIDWDKDFDADPVGHTPDMFTDRDPCRCVVVVHDDDPLLVPDDPLLNVVVSNPVSDQAALPAEAEDEQSNDAPSSCVVSVVSNHWYKYWHDPVRHPPDPWDDQVVCQDPPNDALDKTWEAAPSGWIWIWGHHNGIIIMITNNDDPDDDPPDPDHDDDDDHDYD